Protein AF-A0A512U9B4-F1 (afdb_monomer)

Foldseek 3Di:
DDDPPPPLVVVLVVLVVVVVVPPPDDDDDDDDDDDDDDDDDDDDDDDDPPPPPPDPDPDDDPVLVVVLLVLLVVLLVVLCVQADPQFGVLVVLVVCLVVSVVSLVVSVVVVVVDPDPQSVLLSVLSVVLSVLSNV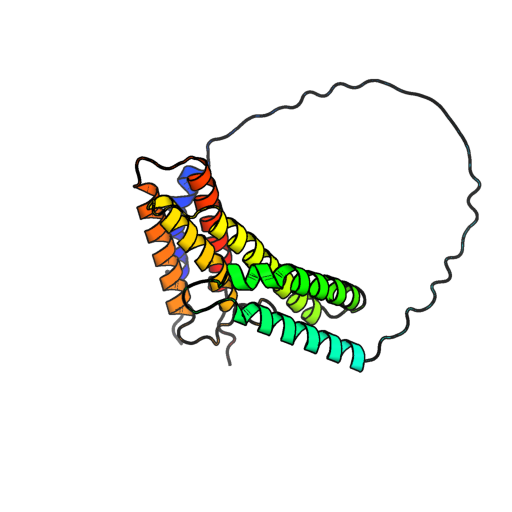LSVLCVVQPDPDLLSVLLNRLSRLLNVLSVQADSSRAGDPVPPPLVVVLVVVSVVLSVSVVVNVPDPDDDPVSVVSSVVSSVSNVVSSVRNSPDDPPDD

Solvent-accessible surface area (backbone atoms only — not comparable to full-atom values): 14377 Å² total; per-residue (Å²): 142,82,86,77,75,66,62,63,60,53,59,56,50,63,64,45,63,70,63,64,78,73,74,87,79,88,83,90,84,89,80,87,86,86,86,87,85,89,89,84,86,87,78,93,74,85,80,74,88,76,79,75,79,76,72,79,74,80,84,77,55,71,66,58,57,52,51,53,52,50,56,49,52,52,51,47,53,57,62,50,72,38,48,56,100,82,43,60,45,39,68,66,41,60,77,43,42,68,61,52,52,53,51,50,54,57,49,48,60,55,47,76,74,50,94,50,67,66,64,47,38,20,51,53,35,46,54,49,52,53,52,48,48,52,56,37,31,54,49,50,69,72,48,71,59,89,49,67,65,40,46,52,36,45,52,42,40,32,44,48,51,54,58,56,70,49,32,43,79,54,57,45,64,40,72,84,44,85,63,40,67,63,51,53,54,51,50,54,54,50,51,56,49,52,52,53,55,54,67,70,54,89,86,69,56,70,72,57,50,58,50,35,56,54,36,48,53,53,37,52,55,51,48,53,60,53,66,66,54,70,77,76,79,127

Mean predicted aligned error: 10.89 Å

Sequence (234 aa):
MRSDGPLFTTMLMLSLTISVSLSAYSNGHSIEQTESDPHLTSPLVTSFPQEKEQHPKPKKTETEVRNTNLDLSWLIADLKTFVNETNIDSARFLSHAPYIAKRLVVLGHRFNQYNSSKSLNAYNFARHRFRAMESSSHLLQSYTSDDTDQCLLRWVVNLNVRLLAFFDDNGLPNTKIPDYWSKILGIFSLLGYWHRVFSLLERKQYHVIVCFENQMKKAESTLWILAQATPNGG

Nearest PDB structures (foldseek):
  8cnk-assembly1_A  TM=2.402E-01  e=1.719E+00  uncultured Gammaproteobacteria bacterium
  4tl3-assembly1_B  TM=2.529E-01  e=7.097E+00  Nostoc sp. PCC 7120 = FACHB-418
  3nzz-assembly1_A  TM=2.382E-01  e=8.691E+00  Salmonella enterica subsp. enterica serovar Typhimurium

Secondary structure (DSSP, 8-state):
----TTHHHHHHHHHHHHHHTT--------------------------------PPPP---HHHHHHHHHHHHHHHHHHHHTB-SS-B-HHHHHHHHHHHHHHHHHHHHHHTT---HHHHHHHHHHHHHHHHHHHHHHHHHH-----HHHHHHHHHHHHHHHHGGGB-TTSSB-TTSTTHHHHHHHHHHHHHHHHHHHHH-SS--HHHHHHHHHHHHHHHHHHHHHHT------

pLDDT: mean 83.25, std 20.81, range [36.12, 98.62]

Structure (mmCIF, N/CA/C/O backbone):
data_AF-A0A512U9B4-F1
#
_entry.id   AF-A0A512U9B4-F1
#
loop_
_atom_site.group_PDB
_atom_site.id
_atom_site.type_symbol
_atom_site.label_atom_id
_atom_site.label_alt_id
_atom_site.label_comp_id
_atom_site.label_asym_id
_atom_site.label_entity_id
_atom_site.label_seq_id
_atom_site.pdbx_PDB_ins_code
_atom_site.Cartn_x
_atom_site.Cartn_y
_atom_site.Cartn_z
_atom_site.occupancy
_atom_site.B_iso_or_equiv
_atom_site.auth_seq_id
_atom_site.auth_comp_id
_atom_site.auth_asym_id
_atom_site.auth_atom_id
_atom_site.pdbx_PDB_model_num
ATOM 1 N N . MET A 1 1 ? 22.340 -12.039 24.398 1.00 40.44 1 MET A N 1
ATOM 2 C CA . MET A 1 1 ? 21.954 -10.647 24.084 1.00 40.44 1 MET A CA 1
ATOM 3 C C . MET A 1 1 ? 23.161 -9.956 23.467 1.00 40.44 1 MET A C 1
ATOM 5 O O . MET A 1 1 ? 24.086 -9.611 24.189 1.00 40.44 1 MET A O 1
ATOM 9 N N . ARG A 1 2 ? 23.216 -9.875 22.133 1.00 37.66 2 ARG A N 1
ATOM 10 C CA . ARG A 1 2 ? 24.245 -9.135 21.388 1.00 37.66 2 ARG A CA 1
ATOM 11 C C . ARG A 1 2 ? 23.572 -7.910 20.777 1.00 37.66 2 ARG A C 1
ATOM 13 O O . ARG A 1 2 ? 22.490 -8.026 20.216 1.00 37.66 2 ARG A O 1
ATOM 20 N N . SER A 1 3 ? 24.188 -6.756 20.992 1.00 46.62 3 SER A N 1
ATOM 21 C CA . SER A 1 3 ? 23.772 -5.463 20.461 1.00 46.62 3 SER A CA 1
ATOM 22 C C . SER A 1 3 ? 24.265 -5.341 19.019 1.00 46.62 3 SER A C 1
ATOM 24 O O . SER A 1 3 ? 25.443 -5.069 18.801 1.00 46.62 3 SER A O 1
ATOM 26 N N . ASP A 1 4 ? 23.375 -5.534 18.045 1.00 46.81 4 ASP A N 1
ATOM 27 C CA . ASP A 1 4 ? 23.626 -5.259 16.620 1.00 46.81 4 ASP A CA 1
ATOM 28 C C . ASP A 1 4 ? 23.264 -3.796 16.278 1.00 46.81 4 ASP A C 1
ATOM 30 O O . ASP A 1 4 ? 22.533 -3.501 15.336 1.00 46.81 4 ASP A O 1
ATOM 34 N N . GLY A 1 5 ? 23.744 -2.854 17.096 1.00 52.00 5 GLY A N 1
ATOM 35 C CA . GLY A 1 5 ? 23.371 -1.433 17.047 1.00 52.00 5 GLY A CA 1
ATOM 36 C C . GLY A 1 5 ? 23.988 -0.546 15.942 1.00 52.00 5 GLY A C 1
ATOM 37 O O . GLY A 1 5 ? 23.362 0.463 15.628 1.00 52.00 5 GLY A O 1
ATOM 38 N N . PRO A 1 6 ? 25.163 -0.835 15.332 1.00 48.25 6 PRO A N 1
ATOM 39 C CA . PRO A 1 6 ? 25.762 0.103 14.364 1.00 48.25 6 PRO A CA 1
ATOM 40 C C . PRO A 1 6 ? 25.726 -0.334 12.884 1.00 48.25 6 PRO A C 1
ATOM 42 O O . PRO A 1 6 ? 25.891 0.504 11.993 1.00 48.25 6 PRO A O 1
ATOM 45 N N . LEU A 1 7 ? 25.499 -1.618 12.580 1.00 52.31 7 LEU A N 1
ATOM 46 C CA . LEU A 1 7 ? 25.509 -2.114 11.190 1.00 52.31 7 LEU A CA 1
ATOM 47 C C . LEU A 1 7 ? 24.215 -1.791 10.432 1.00 52.31 7 LEU A C 1
ATOM 49 O O . LEU A 1 7 ? 24.255 -1.488 9.241 1.00 52.31 7 LEU A O 1
ATOM 53 N N . PHE A 1 8 ? 23.076 -1.777 11.129 1.00 51.41 8 PHE A N 1
ATOM 54 C CA . PHE A 1 8 ? 21.786 -1.444 10.525 1.00 51.41 8 PHE A CA 1
ATOM 55 C C . PHE A 1 8 ? 21.762 -0.003 9.996 1.00 51.41 8 PHE A C 1
ATOM 57 O O . PHE A 1 8 ? 21.357 0.239 8.865 1.00 51.41 8 PHE A O 1
ATOM 64 N N . THR A 1 9 ? 22.285 0.949 10.772 1.00 52.53 9 THR A N 1
ATOM 65 C CA . THR A 1 9 ? 22.297 2.375 10.418 1.00 52.53 9 THR A CA 1
ATOM 66 C C . THR A 1 9 ? 23.249 2.676 9.261 1.00 52.53 9 THR A C 1
ATOM 68 O O . THR A 1 9 ? 22.935 3.480 8.388 1.00 52.53 9 THR A O 1
ATOM 71 N N . THR A 1 10 ? 24.410 2.020 9.223 1.00 52.00 10 THR A N 1
ATOM 72 C CA . THR A 1 10 ? 25.439 2.265 8.199 1.00 52.00 10 THR A CA 1
ATOM 73 C C . THR A 1 10 ? 25.054 1.693 6.836 1.00 52.00 10 THR A C 1
ATOM 75 O O . THR A 1 10 ? 25.258 2.359 5.821 1.00 52.00 10 THR A O 1
ATOM 78 N N . MET A 1 11 ? 24.420 0.516 6.797 1.00 50.81 11 MET A N 1
ATOM 79 C CA . MET A 1 11 ? 23.943 -0.078 5.544 1.00 50.81 11 MET A CA 1
ATOM 80 C C . MET A 1 11 ? 22.752 0.698 4.946 1.00 50.81 11 MET A C 1
ATOM 82 O O . MET A 1 11 ? 22.668 0.853 3.728 1.00 50.81 11 MET A O 1
ATOM 86 N N . LEU A 1 12 ? 21.878 1.262 5.791 1.00 52.81 12 LEU A N 1
ATOM 87 C CA . LEU A 1 12 ? 20.752 2.109 5.368 1.00 52.81 12 LEU A CA 1
ATOM 88 C C . LEU A 1 12 ? 21.212 3.465 4.806 1.00 52.81 12 LEU A C 1
ATOM 90 O O . LEU A 1 12 ? 20.670 3.941 3.811 1.00 52.81 12 LEU A O 1
ATOM 94 N N . MET A 1 13 ? 22.258 4.057 5.389 1.00 50.03 13 MET A N 1
ATOM 95 C CA . MET A 1 13 ? 22.831 5.322 4.912 1.00 50.03 13 MET A CA 1
ATOM 96 C C . MET A 1 13 ? 23.526 5.194 3.546 1.00 50.03 13 MET A C 1
ATOM 98 O O . MET A 1 13 ? 23.451 6.116 2.737 1.00 50.03 13 MET A O 1
ATOM 102 N N . LEU A 1 14 ? 24.152 4.048 3.251 1.00 50.25 14 LEU A N 1
ATOM 103 C CA . LEU A 1 14 ? 24.823 3.790 1.966 1.00 50.25 14 LEU A CA 1
ATOM 104 C C . LEU A 1 14 ? 23.851 3.671 0.779 1.00 50.25 14 LEU A C 1
ATOM 106 O O . LEU A 1 14 ? 24.210 4.024 -0.341 1.00 50.25 14 LEU A O 1
ATOM 110 N N . SER A 1 15 ? 22.615 3.220 1.011 1.00 45.31 15 SER A N 1
ATOM 111 C CA . SER A 1 15 ? 21.565 3.228 -0.017 1.00 45.31 15 SER A CA 1
ATOM 112 C C . SER A 1 15 ? 21.043 4.642 -0.312 1.00 45.31 15 SER A C 1
ATOM 114 O O . SER A 1 15 ? 20.593 4.904 -1.423 1.00 45.31 15 SER A O 1
ATOM 116 N N . LEU A 1 16 ? 21.084 5.550 0.669 1.00 45.44 16 LEU A N 1
ATOM 117 C CA . LEU A 1 16 ? 20.492 6.891 0.586 1.00 45.44 16 LEU A CA 1
ATOM 118 C C . LEU A 1 16 ? 21.402 7.922 -0.091 1.00 45.44 16 LEU A C 1
ATOM 120 O O . LEU A 1 16 ? 20.904 8.830 -0.758 1.00 45.44 16 LEU A O 1
ATOM 124 N N . THR A 1 17 ? 22.725 7.786 0.024 1.00 45.22 17 THR A N 1
ATOM 125 C CA . THR A 1 17 ? 23.670 8.695 -0.649 1.00 45.22 17 THR A CA 1
ATOM 126 C C . THR A 1 17 ? 23.574 8.632 -2.171 1.00 45.22 17 THR A C 1
ATOM 128 O O . THR A 1 17 ? 23.861 9.625 -2.829 1.00 45.22 17 THR A O 1
ATOM 131 N N . ILE A 1 18 ? 23.103 7.519 -2.737 1.00 45.78 18 ILE A N 1
ATOM 132 C CA . ILE A 1 18 ? 22.891 7.388 -4.184 1.00 45.78 18 ILE A CA 1
ATOM 133 C C . ILE A 1 18 ? 21.628 8.149 -4.638 1.00 45.78 18 ILE A C 1
ATOM 135 O O . ILE A 1 18 ? 21.614 8.693 -5.740 1.00 45.78 18 ILE A O 1
ATOM 139 N N . SER A 1 19 ? 20.595 8.261 -3.791 1.00 39.28 19 SER A N 1
ATOM 140 C CA . SER A 1 19 ? 19.307 8.875 -4.166 1.00 39.28 19 SER A CA 1
ATOM 141 C C . SER A 1 19 ? 19.241 10.394 -3.943 1.00 39.28 19 SER A C 1
ATOM 143 O O . SER A 1 19 ? 18.540 11.093 -4.673 1.00 39.28 19 SER A O 1
ATOM 145 N N . VAL A 1 20 ? 19.974 10.950 -2.969 1.00 41.75 20 VAL A N 1
ATOM 146 C CA . VAL A 1 20 ? 19.914 12.399 -2.656 1.00 41.75 20 VAL A CA 1
ATOM 147 C C . VAL A 1 20 ? 20.689 13.261 -3.667 1.00 41.75 20 VAL A C 1
ATOM 149 O O . VAL A 1 20 ? 20.378 14.438 -3.844 1.00 41.75 20 VAL A O 1
ATOM 152 N N . SER A 1 21 ? 21.643 12.693 -4.410 1.00 38.75 21 SER A N 1
ATOM 153 C CA . SER A 1 21 ? 22.458 13.451 -5.372 1.00 38.75 21 SER A CA 1
ATOM 154 C C . SER A 1 21 ? 21.729 13.893 -6.653 1.00 38.75 21 SER A C 1
ATOM 156 O O . SER A 1 21 ? 22.335 14.603 -7.450 1.00 38.75 21 SER A O 1
ATOM 158 N N . LEU A 1 22 ? 20.450 13.541 -6.862 1.00 42.38 22 LEU A N 1
ATOM 159 C CA . LEU A 1 22 ? 19.712 13.894 -8.089 1.00 42.38 22 LEU A CA 1
ATOM 160 C C . LEU A 1 22 ? 18.616 14.968 -7.941 1.00 42.38 22 LEU A C 1
ATOM 162 O O . LEU A 1 22 ? 18.066 15.389 -8.955 1.00 42.38 22 LEU A O 1
ATOM 166 N N . SER A 1 23 ? 18.280 15.452 -6.736 1.00 38.41 23 SER A N 1
ATOM 167 C CA . SER A 1 23 ? 17.136 16.375 -6.558 1.00 38.41 23 SER A CA 1
ATOM 168 C C . SER A 1 23 ? 17.483 17.865 -6.445 1.00 38.41 23 SER A C 1
ATOM 170 O O . SER A 1 23 ? 16.595 18.674 -6.185 1.00 38.41 23 SER A O 1
ATOM 172 N N . ALA A 1 24 ? 18.738 18.262 -6.647 1.00 37.91 24 ALA A N 1
ATOM 173 C CA . ALA A 1 24 ? 19.154 19.664 -6.578 1.00 37.91 24 ALA A CA 1
ATOM 174 C C . ALA A 1 24 ? 19.181 20.331 -7.965 1.00 37.91 24 ALA A C 1
ATOM 176 O O . ALA A 1 24 ? 20.223 20.816 -8.390 1.00 37.91 24 ALA A O 1
ATOM 177 N N . TYR A 1 25 ? 18.057 20.344 -8.693 1.00 42.09 25 TYR A N 1
ATOM 178 C CA . TYR A 1 25 ? 17.902 21.219 -9.865 1.00 42.09 25 TYR A CA 1
ATOM 179 C C . TYR A 1 25 ? 16.427 21.439 -10.243 1.00 42.09 25 TYR A C 1
ATOM 181 O O . TYR A 1 25 ? 15.881 20.745 -11.093 1.00 42.09 25 TYR A O 1
ATOM 189 N N . SER A 1 26 ? 15.762 22.410 -9.613 1.00 36.12 26 SER A N 1
ATOM 190 C CA . SER A 1 26 ? 14.734 23.234 -10.272 1.00 36.12 26 SER A CA 1
ATOM 191 C C . SER A 1 26 ? 14.360 24.402 -9.363 1.00 36.12 26 SER A C 1
ATOM 193 O O . SER A 1 26 ? 13.854 24.213 -8.259 1.00 36.12 26 SER A O 1
ATOM 195 N N . ASN A 1 27 ? 14.674 25.606 -9.829 1.00 37.00 27 ASN A N 1
ATOM 196 C CA . ASN A 1 27 ? 14.501 26.877 -9.144 1.00 37.00 27 ASN A CA 1
ATOM 197 C C . ASN A 1 27 ? 13.589 27.759 -10.012 1.00 37.00 27 ASN A C 1
ATOM 199 O O . ASN A 1 27 ? 13.749 27.766 -11.231 1.00 37.00 27 ASN A O 1
ATOM 203 N N . GLY A 1 28 ? 12.723 28.557 -9.381 1.00 36.41 28 GLY A N 1
ATOM 204 C CA . GLY A 1 28 ? 12.278 29.842 -9.935 1.00 36.41 28 GLY A CA 1
ATOM 205 C C . GLY A 1 28 ? 10.823 29.956 -10.401 1.00 36.41 28 GLY A C 1
ATOM 206 O O . GLY A 1 28 ? 10.518 29.739 -11.571 1.00 36.41 28 GLY A O 1
ATOM 207 N N . HIS A 1 29 ? 9.958 30.481 -9.529 1.00 37.62 29 HIS A N 1
ATOM 208 C CA . HIS A 1 29 ? 8.898 31.389 -9.976 1.00 37.62 29 HIS A CA 1
ATOM 209 C C . HIS A 1 29 ? 8.574 32.429 -8.896 1.00 37.62 29 HIS A C 1
ATOM 211 O O . HIS A 1 29 ? 8.046 32.100 -7.835 1.00 37.62 29 HIS A O 1
ATOM 217 N N . SER A 1 30 ? 8.944 33.679 -9.182 1.00 37.69 30 SER A N 1
ATOM 218 C CA . SER A 1 30 ? 8.564 34.882 -8.442 1.00 37.69 30 SER A CA 1
ATOM 219 C C . SER A 1 30 ? 7.193 35.351 -8.924 1.00 37.69 30 SER A C 1
ATOM 221 O O . SER A 1 30 ? 6.953 35.378 -10.129 1.00 37.69 30 SER A O 1
ATOM 223 N N . ILE A 1 31 ? 6.312 35.742 -8.004 1.00 40.56 31 ILE A N 1
ATOM 224 C CA . ILE A 1 31 ? 5.054 36.429 -8.317 1.00 40.56 31 ILE A CA 1
ATOM 225 C C . ILE A 1 31 ? 5.169 37.860 -7.794 1.00 40.56 31 ILE A C 1
ATOM 227 O O . ILE A 1 31 ? 5.376 38.070 -6.598 1.00 40.56 31 ILE A O 1
ATOM 231 N N . GLU A 1 32 ? 5.057 38.818 -8.712 1.00 47.50 32 GLU A N 1
ATOM 232 C CA . GLU A 1 32 ? 4.900 40.242 -8.430 1.00 47.50 32 GLU A CA 1
ATOM 233 C C . GLU A 1 32 ? 3.522 40.526 -7.822 1.00 47.50 32 GLU A C 1
ATOM 235 O O . GLU A 1 32 ? 2.494 39.998 -8.251 1.00 47.50 32 GLU A O 1
ATOM 240 N N . GLN A 1 33 ? 3.531 41.377 -6.800 1.00 42.19 33 GLN A N 1
ATOM 241 C CA . GLN A 1 33 ? 2.358 41.978 -6.186 1.00 42.19 33 GLN A CA 1
ATOM 242 C C . GLN A 1 33 ? 1.951 43.220 -6.985 1.00 42.19 33 GLN A C 1
ATOM 244 O O . GLN A 1 33 ? 2.796 44.062 -7.280 1.00 42.19 33 GLN A O 1
ATOM 249 N N . THR A 1 34 ? 0.652 43.389 -7.230 1.00 48.69 34 THR A N 1
ATOM 250 C CA . THR A 1 34 ? 0.066 44.704 -7.518 1.00 48.69 34 THR A CA 1
ATOM 251 C C . THR A 1 34 ? -1.203 44.891 -6.700 1.00 48.69 34 THR A C 1
ATOM 253 O O . THR A 1 34 ? -2.120 44.072 -6.720 1.00 48.69 34 THR A O 1
ATOM 256 N N . GLU A 1 35 ? -1.159 45.980 -5.950 1.00 56.59 35 GLU A N 1
ATOM 257 C CA . GLU A 1 35 ? -2.064 46.537 -4.954 1.00 56.59 35 GLU A CA 1
ATOM 258 C C . GLU A 1 35 ? -2.907 47.644 -5.605 1.00 56.59 35 GLU A C 1
ATOM 260 O O . GLU A 1 35 ? -2.376 48.376 -6.442 1.00 56.59 35 GLU A O 1
ATOM 265 N N . SER A 1 36 ? -4.199 47.740 -5.265 1.00 49.31 36 SER A N 1
ATOM 266 C CA . SER A 1 36 ? -5.127 48.895 -5.415 1.00 49.31 36 SER A CA 1
ATOM 267 C C . SER A 1 36 ? -6.574 48.372 -5.291 1.00 49.31 36 SER A C 1
ATOM 269 O O . SER A 1 36 ? -6.884 47.323 -5.842 1.00 49.31 36 SER A O 1
ATOM 271 N N . ASP A 1 37 ? -7.565 48.979 -4.637 1.00 49.72 37 ASP A N 1
ATOM 272 C CA . ASP A 1 37 ? -7.713 50.150 -3.761 1.00 49.72 37 ASP A CA 1
ATOM 273 C C . ASP A 1 37 ? -9.181 50.080 -3.195 1.00 49.72 37 ASP A C 1
ATOM 275 O O . ASP A 1 37 ? -9.804 49.020 -3.336 1.00 49.72 37 ASP A O 1
ATOM 279 N N . PRO A 1 38 ? -9.796 51.084 -2.523 1.00 69.88 38 PRO A N 1
ATOM 280 C CA . PRO A 1 38 ? -10.564 50.866 -1.293 1.00 69.88 38 PRO A CA 1
ATOM 281 C C . PRO A 1 38 ? -12.076 51.180 -1.413 1.00 69.88 38 PRO A C 1
ATOM 283 O O . PRO A 1 38 ? -12.580 51.564 -2.463 1.00 69.88 38 PRO A O 1
ATOM 286 N N . HIS A 1 39 ? -12.749 51.098 -0.253 1.00 49.25 39 HIS A N 1
ATOM 287 C CA . HIS A 1 39 ? -13.868 51.932 0.223 1.00 49.25 39 HIS A CA 1
ATOM 288 C C . HIS A 1 39 ? -15.292 51.349 0.409 1.00 49.25 39 HIS A C 1
ATOM 290 O O . HIS A 1 39 ? -15.943 50.852 -0.499 1.00 49.25 39 HIS A O 1
ATOM 296 N N . LEU A 1 40 ? -15.782 51.666 1.622 1.00 48.69 40 LEU A N 1
ATOM 297 C CA . LEU A 1 40 ? -17.127 52.109 2.029 1.00 48.69 40 LEU A CA 1
ATOM 298 C C . LEU A 1 40 ? -18.155 51.108 2.624 1.00 48.69 40 LEU A C 1
ATOM 300 O O . LEU A 1 40 ? -18.991 50.526 1.947 1.00 48.69 40 LEU A O 1
ATOM 304 N N . THR A 1 41 ? -18.177 51.136 3.966 1.00 59.47 41 THR A N 1
ATOM 305 C CA . THR A 1 41 ? -19.311 51.463 4.872 1.00 59.47 41 THR A CA 1
ATOM 306 C C . THR A 1 41 ? -20.492 50.512 5.121 1.00 59.47 41 THR A C 1
ATOM 308 O O . THR A 1 41 ? -21.271 50.195 4.228 1.00 59.47 41 THR A O 1
ATOM 311 N N . SER A 1 42 ? -20.716 50.342 6.439 1.00 49.97 42 SER A N 1
ATOM 312 C CA . SER A 1 42 ? -21.971 50.091 7.187 1.00 49.97 42 SER A CA 1
ATOM 313 C C . SER A 1 42 ? -22.334 48.631 7.508 1.00 49.97 42 SER A C 1
ATOM 315 O O . SER A 1 42 ? -21.970 47.740 6.749 1.00 49.97 42 SER A O 1
ATOM 317 N N . PRO A 1 43 ? -23.144 48.350 8.558 1.00 55.66 43 PRO A N 1
ATOM 318 C CA . PRO A 1 43 ? -23.477 49.132 9.756 1.00 55.66 43 PRO A CA 1
ATOM 319 C C . PRO A 1 43 ? -23.194 48.384 11.081 1.00 55.66 43 PRO A C 1
ATOM 321 O O . PRO A 1 43 ? -23.031 47.168 11.148 1.00 55.66 43 PRO A O 1
ATOM 324 N N . LEU A 1 44 ? -23.181 49.167 12.159 1.00 56.78 44 LEU A N 1
ATOM 325 C CA . LEU A 1 44 ? -23.099 48.766 13.560 1.00 56.78 44 LEU A CA 1
ATOM 326 C C . LEU A 1 44 ? -24.306 47.875 13.934 1.00 56.78 44 LEU A C 1
ATOM 328 O O . LEU A 1 44 ? -25.411 48.377 14.129 1.00 56.78 44 LEU A O 1
ATOM 332 N N . VAL A 1 45 ? -24.103 46.556 14.013 1.00 60.84 45 VAL A N 1
ATOM 333 C CA . VAL A 1 45 ? -25.101 45.601 14.523 1.00 60.84 45 VAL A CA 1
ATOM 334 C C . VAL A 1 45 ? -24.830 45.35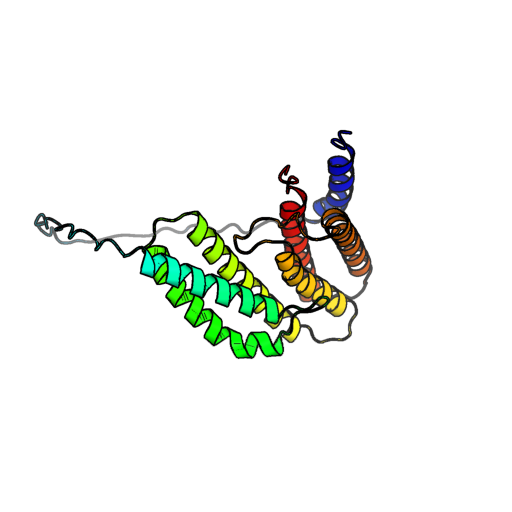0 16.001 1.00 60.84 45 VAL A C 1
ATOM 336 O O . VAL A 1 45 ? -23.796 44.808 16.388 1.00 60.84 45 VAL A O 1
ATOM 339 N N . THR A 1 46 ? -25.786 45.762 16.822 1.00 55.97 46 THR A N 1
ATOM 340 C CA . THR A 1 46 ? -25.843 45.574 18.268 1.00 55.97 46 THR A CA 1
ATOM 341 C C . THR A 1 46 ? -25.885 44.079 18.594 1.00 55.97 46 THR A C 1
ATOM 343 O O . THR A 1 46 ? -26.884 43.398 18.364 1.00 55.97 46 THR A O 1
ATOM 346 N N . SER A 1 47 ? -24.773 43.549 19.099 1.00 55.38 47 SER A N 1
ATOM 347 C CA . SER A 1 47 ? -24.619 42.148 19.483 1.00 55.38 47 SER A CA 1
ATOM 348 C C . SER A 1 47 ? -25.354 41.857 20.793 1.00 55.38 47 SER A C 1
ATOM 350 O O . SER A 1 47 ? -24.902 42.259 21.867 1.00 55.38 47 SER A O 1
ATOM 352 N N . PHE A 1 48 ? -26.465 41.128 20.709 1.00 57.72 48 PHE A N 1
ATOM 353 C CA . PHE A 1 48 ? -27.075 40.475 21.865 1.00 57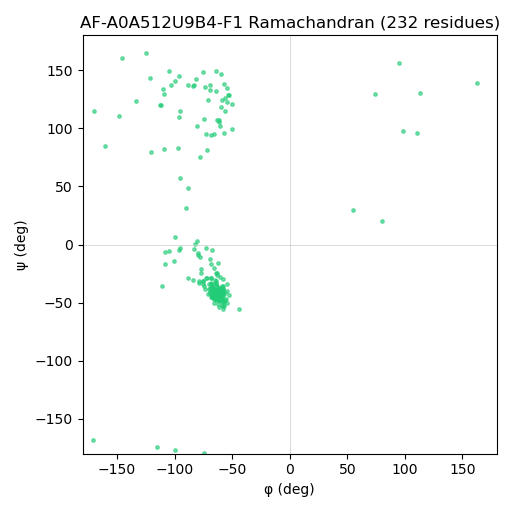.72 48 PHE A CA 1
ATOM 354 C C . PHE A 1 48 ? -26.179 39.317 22.341 1.00 57.72 48 PHE A C 1
ATOM 356 O O . PHE A 1 48 ? -25.752 38.509 21.509 1.00 57.72 48 PHE A O 1
ATOM 363 N N . PRO A 1 49 ? -25.900 39.186 23.651 1.00 59.84 49 PRO A N 1
ATOM 364 C CA . PRO A 1 49 ? -25.225 38.017 24.199 1.00 59.84 49 PRO A CA 1
ATOM 365 C C . PRO A 1 49 ? -26.165 36.812 24.094 1.00 59.84 49 PRO A C 1
ATOM 367 O O . PRO A 1 49 ? -27.023 36.591 24.943 1.00 59.84 49 PRO A O 1
ATOM 370 N N . GLN A 1 50 ? -26.038 36.042 23.014 1.00 58.50 50 GLN A N 1
ATOM 371 C CA . GLN A 1 50 ? -26.653 34.725 22.929 1.00 58.50 50 GLN A CA 1
ATOM 372 C C . GLN A 1 50 ? -25.855 33.791 23.842 1.00 58.50 50 GLN A C 1
ATOM 374 O O . GLN A 1 50 ? -24.800 33.269 23.472 1.00 58.50 50 GLN A O 1
ATOM 379 N N . GLU A 1 51 ? -26.353 33.638 25.064 1.00 61.41 51 GLU A N 1
ATOM 380 C CA . GLU A 1 51 ? -25.959 32.606 26.010 1.00 61.41 51 GLU A CA 1
ATOM 381 C C . GLU A 1 51 ? -26.191 31.251 25.329 1.00 61.41 51 GLU A C 1
ATOM 383 O O . GLU A 1 51 ? -27.310 30.756 25.211 1.00 61.41 51 GLU A O 1
ATOM 388 N N . LYS A 1 52 ? -25.126 30.704 24.731 1.00 63.66 52 LYS A N 1
ATOM 389 C CA . LYS A 1 52 ? -25.147 29.380 24.114 1.00 63.66 52 LYS A CA 1
ATOM 390 C C . LYS A 1 52 ? -25.359 28.377 25.236 1.00 63.66 52 LYS A C 1
ATOM 392 O O . LYS A 1 52 ? -24.385 27.961 25.862 1.00 63.66 52 LYS A O 1
ATOM 397 N N . GLU A 1 53 ? -26.611 27.990 25.461 1.00 62.16 53 GLU A N 1
ATOM 398 C CA . GLU A 1 53 ? -26.968 26.809 26.237 1.00 62.16 53 GLU A CA 1
ATOM 399 C C . GLU A 1 53 ? -26.162 25.626 25.691 1.00 62.16 53 GLU A C 1
ATOM 401 O O . GLU A 1 53 ? -26.449 25.045 24.640 1.00 62.16 53 GLU A O 1
ATOM 406 N N . GLN A 1 54 ? -25.073 25.304 26.388 1.00 53.97 54 GLN A N 1
ATOM 407 C CA . GLN A 1 54 ? -24.296 24.103 26.152 1.00 53.97 54 GLN A CA 1
ATOM 408 C C . GLN A 1 54 ? -25.131 22.931 26.655 1.00 53.97 54 GLN A C 1
ATOM 410 O O . GLN A 1 54 ? -24.936 22.441 27.765 1.00 53.97 54 GLN A O 1
ATOM 415 N N . HIS A 1 55 ? -26.078 22.480 25.831 1.00 63.66 55 HIS A N 1
ATOM 416 C CA . HIS A 1 55 ? -26.758 21.222 26.080 1.00 63.66 55 HIS A CA 1
ATOM 417 C C . HIS A 1 55 ? -25.698 20.116 26.219 1.00 63.66 55 HIS A C 1
ATOM 419 O O . HIS A 1 55 ? -24.885 19.923 25.302 1.00 63.66 55 HIS A O 1
ATOM 425 N N . PRO A 1 56 ? -25.665 19.399 27.356 1.00 64.69 56 PRO A N 1
ATOM 426 C CA . PRO A 1 56 ? -24.697 18.342 27.577 1.00 64.69 56 PRO A CA 1
ATOM 427 C C . PRO A 1 56 ? -24.871 17.277 26.495 1.00 64.69 56 PRO A C 1
ATOM 429 O O . PRO A 1 56 ? -25.936 16.672 26.363 1.00 64.69 56 PRO A O 1
ATOM 432 N N . LYS A 1 57 ? -23.819 17.063 25.692 1.00 67.38 57 LYS A N 1
ATOM 433 C CA . LYS A 1 57 ? -23.806 16.009 24.672 1.00 67.38 57 LYS A CA 1
ATOM 434 C C . LYS A 1 57 ? -24.157 14.677 25.350 1.00 67.38 57 LYS A C 1
ATOM 436 O O . LYS A 1 57 ? -23.523 14.351 26.359 1.00 67.38 57 LYS A O 1
ATOM 441 N N . PRO A 1 58 ? -25.128 13.907 24.826 1.00 67.75 58 PRO A N 1
ATOM 442 C CA . PRO A 1 58 ? -25.517 12.640 25.426 1.00 67.75 58 PRO A CA 1
ATOM 443 C C . PRO A 1 58 ? -24.287 11.738 25.547 1.00 67.75 58 PRO A C 1
ATOM 445 O O . PRO A 1 58 ? -23.558 11.524 24.574 1.00 67.75 58 PRO A O 1
ATOM 448 N N . LYS A 1 59 ? -24.030 11.242 26.764 1.00 71.56 59 LYS A N 1
ATOM 449 C CA . LYS A 1 59 ? -22.981 10.250 27.010 1.00 71.56 59 LYS A CA 1
ATOM 450 C C . LYS A 1 59 ? -23.357 8.992 26.237 1.00 71.56 59 LYS A C 1
ATOM 452 O O . LYS A 1 59 ? -24.301 8.298 26.602 1.00 71.56 59 LYS A O 1
ATOM 457 N N . LYS A 1 60 ? -22.639 8.734 25.146 1.00 72.94 60 LYS A N 1
ATOM 458 C CA . LYS A 1 60 ? -22.815 7.520 24.351 1.00 72.94 60 LYS A CA 1
ATOM 459 C C . LYS A 1 60 ? -22.555 6.277 25.191 1.00 72.94 60 LYS A C 1
ATOM 461 O O . LYS A 1 60 ? -21.694 6.282 26.072 1.00 72.94 60 LYS A O 1
ATOM 466 N N . THR A 1 61 ? -23.282 5.214 24.878 1.00 83.88 61 THR A N 1
ATOM 467 C CA . THR A 1 61 ? -23.176 3.940 25.590 1.00 83.88 61 THR A CA 1
ATOM 468 C C . THR A 1 61 ? -21.907 3.177 25.189 1.00 83.88 61 THR A C 1
ATOM 470 O O . THR A 1 61 ? -21.447 3.254 24.048 1.00 83.88 61 THR A O 1
ATOM 473 N N . GLU A 1 62 ? -21.338 2.402 26.114 1.00 86.81 62 GLU A N 1
ATOM 474 C CA . GLU A 1 62 ? -20.190 1.514 25.853 1.00 86.81 62 GLU A CA 1
ATOM 475 C C . GLU A 1 62 ? -20.465 0.542 24.688 1.00 86.81 62 GLU A C 1
ATOM 477 O O . GLU A 1 62 ? -19.592 0.261 23.862 1.00 86.81 62 GLU A O 1
ATOM 482 N N . THR A 1 63 ? -21.722 0.114 24.552 1.00 88.69 63 THR A N 1
ATOM 483 C CA . THR A 1 63 ? -22.215 -0.725 23.456 1.00 88.69 63 THR A CA 1
ATOM 484 C C . THR A 1 63 ? -22.002 -0.088 22.078 1.00 88.69 63 THR A C 1
ATOM 486 O O . THR A 1 63 ? -21.569 -0.773 21.152 1.00 88.69 63 THR A O 1
ATOM 489 N N . GLU A 1 64 ? -22.244 1.217 21.916 1.00 90.25 64 GLU A N 1
ATOM 490 C CA . GLU A 1 64 ? -22.043 1.914 20.634 1.00 90.25 64 GLU A CA 1
ATOM 491 C C . GLU A 1 64 ? -20.568 1.998 20.233 1.00 90.25 64 GLU A C 1
ATOM 493 O O . GLU A 1 64 ? -20.232 1.855 19.052 1.00 90.25 64 GLU A O 1
ATOM 498 N N . VAL A 1 65 ? -19.685 2.232 21.210 1.00 89.25 65 VAL A N 1
ATOM 499 C CA . VAL A 1 65 ? -18.232 2.263 20.987 1.00 89.25 65 VAL A CA 1
ATOM 500 C C . VAL A 1 65 ? -17.759 0.886 20.530 1.00 89.25 65 VAL A C 1
ATOM 502 O O . VAL A 1 65 ? -17.057 0.775 19.524 1.00 89.25 65 VAL A O 1
ATOM 505 N N . ARG A 1 66 ? -18.198 -0.174 21.220 1.00 90.25 66 ARG A N 1
ATOM 506 C CA . ARG A 1 66 ? -17.863 -1.558 20.869 1.00 90.25 66 ARG A CA 1
ATOM 507 C C . ARG A 1 66 ? -18.331 -1.919 19.460 1.00 90.25 66 ARG A C 1
ATOM 509 O O . ARG A 1 66 ? -17.540 -2.448 18.683 1.00 90.25 66 ARG A O 1
ATOM 516 N N . ASN A 1 67 ? -19.575 -1.592 19.114 1.00 93.31 67 ASN A N 1
ATOM 517 C CA . ASN A 1 67 ? -20.124 -1.872 17.785 1.00 93.31 67 ASN A CA 1
ATOM 518 C C . ASN A 1 67 ? -19.369 -1.109 16.688 1.00 93.31 67 ASN A C 1
ATOM 520 O O . ASN A 1 67 ? -19.065 -1.672 15.642 1.00 93.31 67 ASN A O 1
ATOM 524 N N . THR A 1 68 ? -18.986 0.146 16.942 1.00 93.50 68 THR A N 1
ATOM 525 C CA . THR A 1 68 ? -18.205 0.923 15.968 1.00 93.50 68 THR A CA 1
ATOM 526 C C . THR A 1 68 ? -16.807 0.339 15.744 1.00 93.50 68 THR A C 1
ATOM 528 O O . THR A 1 68 ? -16.329 0.299 14.611 1.00 93.50 68 THR A O 1
ATOM 531 N N . ASN A 1 69 ? -16.160 -0.153 16.801 1.00 92.88 69 ASN A N 1
ATOM 532 C CA . ASN A 1 69 ? -14.864 -0.822 16.682 1.00 92.88 69 ASN A CA 1
ATOM 533 C C . ASN A 1 69 ? -14.965 -2.154 15.926 1.00 92.88 69 ASN A C 1
ATOM 535 O O . ASN A 1 69 ? -14.070 -2.478 15.145 1.00 92.88 69 ASN A O 1
ATOM 539 N N . LEU A 1 70 ? -16.059 -2.899 16.110 1.00 94.94 70 LEU A N 1
ATOM 540 C CA . LEU A 1 70 ? -16.325 -4.121 15.350 1.00 94.94 70 LEU A CA 1
ATOM 541 C C . LEU A 1 70 ? -16.508 -3.820 13.854 1.00 94.94 70 LEU A C 1
ATOM 543 O O . LEU A 1 70 ? -15.848 -4.441 13.023 1.00 94.94 70 LEU A O 1
ATOM 547 N N . ASP A 1 71 ? -17.318 -2.811 13.519 1.00 96.00 71 ASP A N 1
ATOM 548 C CA . ASP A 1 71 ? -17.537 -2.374 12.134 1.00 96.00 71 ASP A CA 1
ATOM 549 C C . ASP A 1 71 ? -16.227 -1.958 11.443 1.00 96.00 71 ASP A C 1
ATOM 551 O O . ASP A 1 71 ? -16.027 -2.240 10.256 1.00 96.00 71 ASP A O 1
ATOM 555 N N . LEU A 1 72 ? -15.331 -1.287 12.180 1.00 96.25 72 LEU A N 1
ATOM 556 C CA . LEU A 1 72 ? -14.006 -0.902 11.696 1.00 96.25 72 LEU A CA 1
ATOM 557 C C . LEU A 1 72 ? -13.105 -2.123 11.468 1.00 96.25 72 LEU A C 1
ATOM 559 O O . LEU A 1 72 ? -12.440 -2.200 10.437 1.00 96.25 72 LEU A O 1
ATOM 563 N N . SER A 1 73 ? -13.093 -3.082 12.397 1.00 95.94 73 SER A N 1
ATOM 564 C CA . SER A 1 73 ? -12.318 -4.320 12.250 1.00 95.94 73 SER A CA 1
ATOM 565 C C . SER A 1 73 ? -12.747 -5.099 11.004 1.00 95.94 73 SER A C 1
ATOM 567 O O . SER A 1 73 ? -11.896 -5.498 10.207 1.00 95.94 73 SER A O 1
ATOM 569 N N . TRP A 1 74 ? -14.056 -5.226 10.767 1.00 97.31 74 TRP A N 1
ATOM 570 C CA . TRP A 1 74 ? -14.584 -5.866 9.560 1.00 97.31 74 TRP A CA 1
ATOM 571 C C . TRP A 1 74 ? -14.195 -5.113 8.288 1.00 97.31 74 TRP A C 1
ATOM 573 O O . TRP A 1 74 ? -13.792 -5.733 7.313 1.00 97.31 74 TRP A O 1
ATOM 583 N N . LEU A 1 75 ? -14.234 -3.776 8.296 1.00 97.44 75 LEU A N 1
ATOM 584 C CA . LEU A 1 75 ? -13.776 -2.975 7.157 1.00 97.44 75 LEU A CA 1
ATOM 585 C C . LEU A 1 75 ? -12.290 -3.219 6.834 1.00 97.44 75 LEU A C 1
ATOM 587 O O . LEU A 1 75 ? -11.917 -3.331 5.668 1.00 97.44 75 LEU A O 1
ATOM 591 N N . ILE A 1 76 ? -11.429 -3.289 7.854 1.00 96.62 76 ILE A N 1
ATOM 592 C CA . ILE A 1 76 ? -9.996 -3.561 7.667 1.00 96.62 76 ILE A CA 1
ATOM 593 C C . ILE A 1 76 ? -9.787 -4.975 7.118 1.00 96.62 76 ILE A C 1
ATOM 595 O O . ILE A 1 76 ? -8.962 -5.160 6.220 1.00 96.62 76 ILE A O 1
ATOM 599 N N . ALA A 1 77 ? -10.538 -5.957 7.623 1.00 96.19 77 ALA A N 1
ATOM 600 C CA . ALA A 1 77 ? -10.518 -7.318 7.101 1.00 96.19 77 ALA A CA 1
ATOM 601 C C . ALA A 1 77 ? -10.933 -7.353 5.621 1.00 96.19 77 ALA A C 1
ATOM 603 O O . ALA A 1 77 ? -10.194 -7.907 4.808 1.00 96.19 77 ALA A O 1
ATOM 604 N N . ASP A 1 78 ? -12.024 -6.674 5.251 1.00 96.75 78 ASP A N 1
ATOM 605 C CA . ASP A 1 78 ? -12.482 -6.558 3.861 1.00 96.75 78 ASP A CA 1
ATOM 606 C C . ASP A 1 78 ? -11.385 -5.969 2.962 1.00 96.75 78 ASP A C 1
ATOM 608 O O . ASP A 1 78 ? -11.061 -6.544 1.922 1.00 96.75 78 ASP A O 1
ATOM 612 N N . LEU A 1 79 ? -10.750 -4.866 3.384 1.00 97.56 79 LEU A N 1
ATOM 613 C CA . LEU A 1 79 ? -9.646 -4.229 2.652 1.00 97.56 79 LEU A CA 1
ATOM 614 C C . LEU A 1 79 ? -8.463 -5.181 2.426 1.00 97.56 79 LEU A C 1
ATOM 616 O O . LEU A 1 79 ? -7.850 -5.158 1.359 1.00 97.56 79 LEU A O 1
ATOM 620 N N . LYS A 1 80 ? -8.140 -6.029 3.408 1.00 96.25 80 LYS A N 1
ATOM 621 C CA . LYS A 1 80 ? -7.062 -7.022 3.286 1.00 96.25 80 LYS A CA 1
ATOM 622 C C . LYS A 1 80 ? -7.367 -8.079 2.223 1.00 96.25 80 LYS A C 1
ATOM 624 O O . LYS A 1 80 ? -6.436 -8.533 1.571 1.00 96.25 80 LYS A O 1
ATOM 629 N N . THR A 1 81 ? -8.636 -8.424 1.984 1.00 96.88 81 THR A N 1
ATOM 630 C CA . THR A 1 81 ? -8.994 -9.472 1.008 1.00 96.88 81 THR A CA 1
ATOM 631 C C . THR A 1 81 ? -8.611 -9.133 -0.433 1.00 96.88 81 THR A C 1
ATOM 633 O O . THR A 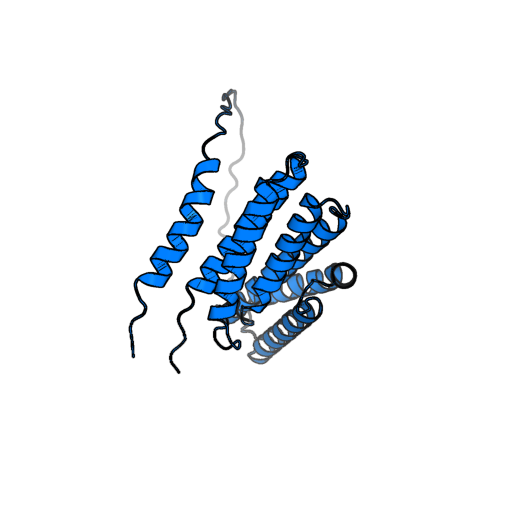1 81 ? -8.463 -10.040 -1.253 1.00 96.88 81 THR A O 1
ATOM 636 N N . PHE A 1 82 ? -8.483 -7.849 -0.777 1.00 97.56 82 PHE A N 1
ATOM 637 C CA . PHE A 1 82 ? -8.130 -7.410 -2.133 1.00 97.56 82 PHE A CA 1
ATOM 638 C C . PHE A 1 82 ? -6.622 -7.441 -2.398 1.00 97.56 82 PHE A C 1
ATOM 640 O O . PHE A 1 82 ? -6.196 -7.141 -3.509 1.00 97.56 82 PHE A O 1
ATOM 647 N N . VAL A 1 83 ? -5.807 -7.763 -1.395 1.00 95.62 83 VAL A N 1
ATOM 648 C CA . VAL A 1 83 ? -4.353 -7.850 -1.520 1.00 95.62 83 VAL A CA 1
ATOM 649 C C . VAL A 1 83 ? -3.964 -9.310 -1.356 1.00 95.62 83 VAL A C 1
ATOM 651 O O . VAL A 1 83 ? -4.238 -9.912 -0.322 1.00 95.62 83 VAL A O 1
ATOM 654 N N . ASN A 1 84 ? -3.333 -9.884 -2.376 1.00 92.31 84 ASN A N 1
ATOM 655 C CA . ASN A 1 84 ? -2.710 -11.198 -2.267 1.00 92.31 84 ASN A CA 1
ATOM 656 C C . ASN A 1 84 ? -1.193 -11.046 -2.057 1.00 92.31 84 ASN A C 1
ATOM 658 O O . ASN A 1 84 ? -0.674 -9.935 -1.914 1.00 92.31 84 ASN A O 1
ATOM 662 N N . GLU A 1 85 ? -0.468 -12.162 -1.998 1.00 85.75 85 GLU A N 1
ATOM 663 C CA . GLU A 1 85 ? 0.968 -12.141 -1.699 1.00 85.75 85 GLU A CA 1
ATOM 664 C C . GLU A 1 85 ? 1.791 -11.341 -2.710 1.00 85.75 85 GLU A C 1
ATOM 666 O O . GLU A 1 85 ? 2.835 -10.797 -2.338 1.00 85.75 85 GLU A O 1
ATOM 671 N N . THR A 1 86 ? 1.337 -11.239 -3.960 1.00 87.94 86 THR A N 1
ATOM 672 C CA . THR A 1 86 ? 2.105 -10.650 -5.060 1.00 87.94 86 THR A CA 1
ATOM 673 C C . THR A 1 86 ? 1.534 -9.321 -5.546 1.00 87.94 86 THR A C 1
ATOM 675 O O . THR A 1 86 ? 2.313 -8.429 -5.884 1.00 87.94 86 THR A O 1
ATOM 678 N N . ASN A 1 87 ? 0.208 -9.160 -5.548 1.00 92.88 87 ASN A N 1
ATOM 679 C CA . ASN A 1 87 ? -0.515 -8.123 -6.283 1.00 92.88 87 ASN A CA 1
ATOM 680 C C . ASN A 1 87 ? -1.769 -7.636 -5.525 1.00 92.88 87 ASN A C 1
ATOM 682 O O . ASN A 1 87 ? -2.338 -8.342 -4.688 1.00 92.88 87 ASN A O 1
ATOM 686 N N . ILE A 1 88 ? -2.257 -6.448 -5.885 1.00 95.19 88 ILE A N 1
ATOM 687 C CA . ILE A 1 88 ? -3.626 -6.010 -5.568 1.00 95.19 88 ILE A CA 1
ATOM 688 C C . ILE A 1 88 ? -4.596 -6.456 -6.677 1.00 95.19 88 ILE A C 1
ATOM 690 O O . ILE A 1 88 ? -4.313 -6.317 -7.865 1.00 95.19 88 ILE A O 1
ATOM 694 N N . ASP A 1 89 ? -5.769 -6.957 -6.291 1.00 96.81 89 ASP A N 1
ATOM 695 C CA . ASP A 1 89 ? -6.908 -7.193 -7.184 1.00 96.81 89 ASP A CA 1
ATOM 696 C C . ASP A 1 89 ? -7.622 -5.860 -7.467 1.00 96.81 89 ASP A C 1
ATOM 698 O O . ASP A 1 89 ? -8.661 -5.534 -6.885 1.00 96.81 89 ASP A O 1
ATOM 702 N N . SER A 1 90 ? -7.005 -5.036 -8.320 1.00 96.56 90 SER A N 1
ATOM 703 C CA . SER A 1 90 ? -7.464 -3.670 -8.606 1.00 96.56 90 SER A CA 1
ATOM 704 C C . SER A 1 90 ? -8.869 -3.617 -9.189 1.00 96.56 90 SER A C 1
ATOM 706 O O . SER A 1 90 ? -9.637 -2.722 -8.842 1.00 96.56 90 SER A O 1
ATOM 708 N N . ALA A 1 91 ? -9.226 -4.571 -10.050 1.00 96.94 91 ALA A N 1
ATOM 709 C CA . ALA A 1 91 ? -10.549 -4.619 -10.660 1.00 96.94 91 ALA A CA 1
ATOM 710 C C . ALA A 1 91 ? -11.627 -4.890 -9.602 1.00 96.94 91 ALA A C 1
ATOM 712 O O . ALA A 1 91 ? -12.594 -4.126 -9.484 1.00 96.94 91 ALA A O 1
ATOM 713 N N . ARG A 1 92 ? -11.434 -5.923 -8.769 1.00 97.62 92 ARG A N 1
ATOM 714 C CA . ARG A 1 92 ? -12.379 -6.222 -7.691 1.00 97.62 92 ARG A CA 1
ATOM 715 C C . ARG A 1 92 ? -12.422 -5.095 -6.669 1.00 97.62 92 ARG A C 1
ATOM 717 O O . ARG A 1 92 ? -13.516 -4.708 -6.267 1.00 97.62 92 ARG A O 1
ATOM 724 N N . PHE A 1 93 ? -11.278 -4.521 -6.298 1.00 98.06 93 PHE A N 1
ATOM 725 C CA . PHE A 1 93 ? -11.235 -3.392 -5.372 1.00 98.06 93 PHE A CA 1
ATOM 726 C C . PHE A 1 93 ? -12.035 -2.195 -5.894 1.00 98.06 93 PHE A C 1
ATOM 728 O O . PHE A 1 93 ? -12.914 -1.707 -5.189 1.00 98.06 93 PHE A O 1
ATOM 735 N N . LEU A 1 94 ? -11.793 -1.748 -7.130 1.00 98.12 94 LEU A N 1
ATOM 736 C CA . LEU A 1 94 ? -12.465 -0.570 -7.686 1.00 98.12 94 LEU A CA 1
ATOM 737 C C . LEU A 1 94 ? -13.978 -0.766 -7.817 1.00 98.12 94 LEU A C 1
ATOM 739 O O . LEU A 1 94 ? -14.729 0.165 -7.535 1.00 98.12 94 LEU A O 1
ATOM 743 N N . SER A 1 95 ? -14.442 -1.979 -8.139 1.00 97.94 95 SER A N 1
ATOM 744 C CA . SER A 1 95 ? -15.883 -2.283 -8.135 1.00 97.94 95 SER A CA 1
ATOM 745 C C . SER A 1 95 ? -16.534 -2.160 -6.744 1.00 97.94 95 SER A C 1
ATOM 747 O O . SER A 1 95 ? -17.719 -1.851 -6.646 1.00 97.94 95 SER A O 1
ATOM 749 N N . HIS A 1 96 ? -15.764 -2.339 -5.662 1.00 98.31 96 HIS A N 1
ATOM 750 C CA . HIS A 1 96 ? -16.238 -2.238 -4.275 1.00 98.31 96 HIS A CA 1
ATOM 751 C C . HIS A 1 96 ? -15.899 -0.893 -3.608 1.00 98.31 96 HIS A C 1
ATOM 753 O O . HIS A 1 96 ? -16.460 -0.566 -2.557 1.00 98.31 96 HIS A O 1
ATOM 759 N N . ALA A 1 97 ? -15.005 -0.095 -4.196 1.00 98.12 97 ALA A N 1
ATOM 760 C CA . ALA A 1 97 ? -14.483 1.126 -3.593 1.00 98.12 97 ALA A CA 1
ATOM 761 C C . ALA A 1 97 ? -15.575 2.138 -3.184 1.00 98.12 97 ALA A C 1
ATOM 763 O O . ALA A 1 97 ? -15.502 2.629 -2.053 1.00 98.12 97 ALA A O 1
ATOM 764 N N . PRO A 1 98 ? -16.640 2.396 -3.979 1.00 98.31 98 PRO A N 1
ATOM 765 C CA . PRO A 1 98 ? -17.711 3.313 -3.572 1.00 98.31 98 PRO A CA 1
ATOM 766 C C . PRO A 1 98 ? -18.431 2.880 -2.286 1.00 98.31 98 PRO A C 1
ATOM 768 O O . PRO A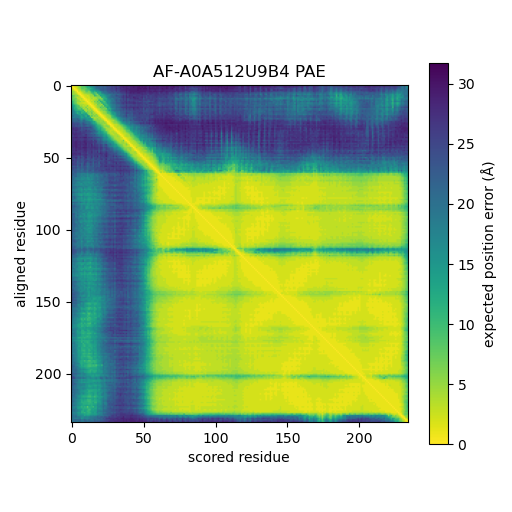 1 98 ? -18.754 3.704 -1.426 1.00 98.31 98 PRO A O 1
ATOM 771 N N . TYR A 1 99 ? -18.654 1.573 -2.121 1.00 98.00 99 TYR A N 1
ATOM 772 C CA . TYR A 1 99 ? -19.284 1.018 -0.925 1.00 98.00 99 TYR A CA 1
ATOM 773 C C . TYR A 1 99 ? -18.386 1.180 0.310 1.00 98.00 99 TYR A C 1
ATOM 775 O O . TYR A 1 99 ? -18.843 1.633 1.365 1.00 98.00 99 TYR A O 1
ATOM 783 N N . ILE A 1 100 ? -17.093 0.880 0.169 1.00 98.19 100 ILE A N 1
ATOM 784 C CA . ILE A 1 100 ? -16.098 1.033 1.238 1.00 98.19 100 ILE A CA 1
ATOM 785 C C . ILE A 1 100 ? -15.954 2.511 1.639 1.00 98.19 100 ILE A C 1
ATOM 787 O O . ILE A 1 100 ? -15.951 2.828 2.831 1.00 98.19 100 ILE A O 1
ATOM 791 N N . ALA A 1 101 ? -15.919 3.428 0.667 1.00 98.31 101 ALA A N 1
ATOM 792 C CA . ALA A 1 101 ? -15.862 4.868 0.907 1.00 98.31 101 ALA A CA 1
ATOM 793 C C . ALA A 1 101 ? -17.063 5.360 1.731 1.00 98.31 101 ALA A C 1
ATOM 795 O O . ALA A 1 101 ? -16.891 6.077 2.719 1.00 98.31 101 ALA A O 1
ATOM 796 N N . LYS A 1 102 ? -18.282 4.914 1.391 1.00 98.12 102 LYS A N 1
ATOM 797 C CA . LYS A 1 102 ? -19.494 5.236 2.160 1.00 98.12 102 LYS A CA 1
ATOM 798 C C . LYS A 1 102 ? -19.400 4.743 3.608 1.00 98.12 102 LYS A C 1
ATOM 800 O O . LYS A 1 102 ? -19.752 5.484 4.527 1.00 98.12 102 LYS A O 1
ATOM 805 N N . ARG A 1 103 ? -18.891 3.524 3.834 1.00 97.62 103 ARG A N 1
ATOM 806 C CA . ARG A 1 103 ? -18.668 2.989 5.192 1.00 97.62 103 ARG A CA 1
ATOM 807 C C . ARG A 1 103 ? -17.654 3.820 5.977 1.00 97.62 103 ARG A C 1
ATOM 809 O O . ARG A 1 103 ? -17.910 4.122 7.141 1.00 97.62 103 ARG A O 1
ATOM 816 N N . LEU A 1 104 ? -16.551 4.236 5.351 1.00 97.50 104 LEU A N 1
ATOM 817 C CA . LEU A 1 104 ? -15.554 5.108 5.980 1.00 97.50 104 LEU A CA 1
ATOM 818 C C . LEU A 1 104 ? -16.152 6.449 6.419 1.00 97.50 104 LEU A C 1
ATOM 820 O O . LEU A 1 104 ? -15.875 6.888 7.530 1.00 97.50 104 LEU A O 1
ATOM 824 N N . VAL A 1 105 ? -17.009 7.073 5.605 1.00 97.56 105 VAL A N 1
ATOM 825 C CA . VAL A 1 105 ? -17.692 8.326 5.979 1.00 97.56 105 VAL A CA 1
ATOM 826 C C . VAL A 1 105 ? -18.563 8.130 7.223 1.00 97.56 105 VAL A C 1
ATOM 828 O O . VAL A 1 105 ? -18.446 8.890 8.185 1.00 97.56 105 VAL A O 1
ATOM 831 N N . VAL A 1 106 ? -19.391 7.078 7.247 1.00 96.25 106 VAL A N 1
ATOM 832 C CA . VAL A 1 106 ? -20.250 6.761 8.403 1.00 96.25 106 VAL A CA 1
ATOM 833 C C . VAL A 1 106 ? -19.416 6.515 9.663 1.00 96.25 106 VAL A C 1
ATOM 835 O O . VAL A 1 106 ? -19.721 7.074 10.718 1.00 96.25 106 VAL A O 1
ATOM 838 N N . LEU A 1 107 ? -18.345 5.724 9.560 1.00 95.62 107 LEU A N 1
ATOM 839 C CA . LEU A 1 107 ? -17.430 5.472 10.674 1.00 95.62 107 LEU A CA 1
ATOM 840 C C . LEU A 1 107 ? -16.746 6.757 11.148 1.00 95.62 107 LEU A C 1
ATOM 842 O O . LEU A 1 107 ? -16.673 6.989 12.351 1.00 95.62 107 LEU A O 1
ATOM 846 N N . GLY A 1 108 ? -16.320 7.626 10.232 1.00 95.06 108 GLY A N 1
ATOM 847 C CA . GLY A 1 108 ? -15.710 8.913 10.559 1.00 95.06 108 GLY A CA 1
ATOM 848 C C . GLY A 1 108 ? -16.621 9.806 11.395 1.00 95.06 108 GLY A C 1
ATOM 849 O O . GLY A 1 108 ? -16.182 10.359 12.402 1.00 95.06 108 GLY A O 1
ATOM 850 N N . HIS A 1 109 ? -17.910 9.890 11.053 1.00 93.75 109 HIS A N 1
ATOM 851 C CA . HIS A 1 109 ? -18.879 10.625 11.871 1.00 93.75 109 HIS A CA 1
ATOM 852 C C . HIS A 1 109 ? -19.018 10.044 13.281 1.00 93.75 109 HIS A C 1
ATOM 854 O O . HIS A 1 109 ? -19.134 10.804 14.243 1.00 93.75 109 HIS A O 1
ATOM 860 N N . ARG A 1 110 ? -18.975 8.713 13.423 1.00 92.06 110 ARG A N 1
ATOM 861 C CA . ARG A 1 110 ? -19.024 8.056 14.736 1.00 92.06 110 ARG A CA 1
ATOM 862 C C . ARG A 1 110 ? -17.748 8.325 15.537 1.00 92.06 110 ARG A C 1
ATOM 864 O O . ARG A 1 110 ? -17.858 8.718 16.695 1.00 92.06 110 ARG A O 1
ATOM 871 N N . PHE A 1 111 ? -16.568 8.208 14.923 1.00 89.88 111 PHE A N 1
ATOM 872 C CA . PHE A 1 111 ? -15.276 8.467 15.570 1.00 89.88 111 PHE A CA 1
ATOM 873 C C . PHE A 1 111 ? -15.058 9.924 15.960 1.00 89.88 111 PHE A C 1
ATOM 875 O O . PHE A 1 111 ? -14.529 10.170 17.036 1.00 89.88 111 PHE A O 1
ATOM 882 N N . ASN A 1 112 ? -15.564 10.887 15.189 1.00 87.62 112 ASN A N 1
ATOM 883 C CA . ASN A 1 112 ? -15.546 12.302 15.579 1.00 87.62 112 ASN A CA 1
ATOM 884 C C . ASN A 1 112 ? -16.358 12.589 16.855 1.00 87.62 112 ASN A C 1
ATOM 886 O O . ASN A 1 112 ? -16.220 13.652 17.456 1.00 87.62 112 ASN A O 1
ATOM 890 N N . GLN A 1 113 ? -17.226 11.662 17.264 1.00 86.19 113 GLN A N 1
ATOM 891 C CA . GLN A 1 113 ? -18.007 11.756 18.494 1.00 86.19 113 GLN A CA 1
ATOM 892 C C . GLN A 1 113 ? -17.351 10.994 19.664 1.00 86.19 113 GLN A C 1
ATOM 894 O O . GLN A 1 113 ? -17.863 11.067 20.779 1.00 86.19 113 GLN A O 1
ATOM 899 N N . TYR A 1 114 ? -16.245 10.272 19.436 1.00 80.50 114 TYR A N 1
ATOM 900 C CA . TYR A 1 114 ? -15.522 9.498 20.449 1.00 80.50 114 TYR A CA 1
ATOM 901 C C . TYR A 1 114 ? -14.160 10.133 20.768 1.00 80.50 114 TYR A C 1
ATOM 903 O O . TYR A 1 114 ? -13.368 10.397 19.873 1.00 80.50 114 TYR A O 1
ATOM 911 N N . ASN A 1 115 ? -13.818 10.271 22.053 1.00 69.56 115 ASN A N 1
ATOM 912 C CA . ASN A 1 115 ? -12.497 10.752 22.496 1.00 69.56 115 ASN A CA 1
ATOM 913 C C . ASN A 1 115 ? -11.475 9.608 22.706 1.00 69.56 115 ASN A C 1
ATOM 915 O O . ASN A 1 115 ? -10.626 9.684 23.590 1.00 69.56 115 ASN A O 1
ATOM 919 N N . SER A 1 116 ? -11.559 8.512 21.941 1.00 78.88 116 SER A N 1
ATOM 920 C CA . SER A 1 116 ? -10.620 7.382 22.067 1.00 78.88 116 SER A CA 1
ATOM 921 C C . SER A 1 116 ? -9.494 7.488 21.037 1.00 78.88 116 SER A C 1
ATOM 923 O O . SER A 1 116 ? -9.715 7.261 19.848 1.00 78.88 116 SER A O 1
ATOM 925 N N . SER A 1 117 ? -8.272 7.774 21.497 1.00 80.75 117 SER A N 1
ATOM 926 C CA . SER A 1 117 ? -7.084 7.910 20.639 1.00 80.75 117 SER A CA 1
ATOM 927 C C . SER A 1 117 ? -6.760 6.634 19.855 1.00 80.75 117 SER A C 1
ATOM 929 O O . SER A 1 117 ? -6.494 6.694 18.657 1.00 80.75 117 SER A O 1
ATOM 931 N N . LYS A 1 118 ? -6.840 5.461 20.496 1.00 83.94 118 LYS A N 1
ATOM 932 C CA . LYS A 1 118 ? -6.535 4.174 19.849 1.00 83.94 118 LYS A CA 1
ATOM 933 C C . LYS A 1 118 ? -7.491 3.870 18.696 1.00 83.94 118 LYS A C 1
ATOM 935 O O . LYS A 1 118 ? -7.054 3.512 17.607 1.00 83.94 118 LYS A O 1
ATOM 940 N N . SER A 1 119 ? -8.789 4.039 18.930 1.00 86.56 119 SER A N 1
ATOM 941 C CA . SER A 1 119 ? -9.805 3.732 17.920 1.00 86.56 119 SER A CA 1
ATOM 942 C C . SER A 1 119 ? -9.736 4.712 16.741 1.00 86.56 119 SER A C 1
ATOM 944 O O . SER A 1 119 ? -9.922 4.324 15.588 1.00 86.56 119 SER A O 1
ATOM 946 N N . LEU A 1 120 ? -9.370 5.968 17.018 1.00 90.75 120 LEU A N 1
ATOM 947 C CA . LEU A 1 120 ? -9.108 6.972 15.992 1.00 90.75 120 LEU A CA 1
ATOM 948 C C . LEU A 1 120 ? -7.883 6.623 15.126 1.00 90.75 120 LEU A C 1
ATOM 950 O O . LEU A 1 120 ? -7.940 6.795 13.909 1.00 90.75 120 LEU A O 1
ATOM 954 N N . ASN A 1 121 ? -6.805 6.093 15.715 1.00 91.62 121 ASN A N 1
ATOM 955 C CA . ASN A 1 121 ? -5.624 5.647 14.963 1.00 91.62 121 ASN A CA 1
ATOM 956 C C . ASN A 1 121 ? -5.965 4.515 13.987 1.00 91.62 121 ASN A C 1
ATOM 958 O O . ASN A 1 121 ? -5.641 4.613 12.804 1.00 91.62 121 ASN A O 1
ATOM 962 N N . ALA A 1 122 ? -6.693 3.496 14.451 1.00 94.12 122 ALA A N 1
ATOM 963 C CA . ALA A 1 122 ? -7.152 2.398 13.601 1.00 94.12 122 ALA A CA 1
ATOM 964 C C . ALA A 1 122 ? -8.044 2.898 12.447 1.00 94.12 122 ALA A C 1
ATOM 966 O O . ALA A 1 122 ? -7.869 2.496 11.296 1.00 94.12 122 ALA A O 1
ATOM 967 N N . TYR A 1 123 ? -8.955 3.839 12.720 1.00 96.25 123 TYR A N 1
ATOM 968 C CA . TYR A 1 123 ? -9.786 4.459 11.684 1.00 96.25 123 TYR A CA 1
ATOM 969 C C . TYR A 1 123 ? -8.954 5.230 10.648 1.00 96.25 123 TYR A C 1
ATOM 971 O O . TYR A 1 123 ? -9.139 5.059 9.439 1.00 96.25 123 TYR A O 1
ATOM 979 N N . ASN A 1 124 ? -8.010 6.056 11.106 1.00 96.00 124 ASN A N 1
ATOM 980 C CA . ASN A 1 124 ? -7.121 6.811 10.225 1.00 96.00 124 ASN A CA 1
ATOM 981 C C . ASN A 1 124 ? -6.272 5.881 9.356 1.00 96.00 124 ASN A C 1
ATOM 983 O O . ASN A 1 124 ? -6.111 6.136 8.160 1.00 96.00 124 ASN A O 1
ATOM 987 N N . PHE A 1 125 ? -5.789 4.779 9.928 1.00 96.56 125 PHE A N 1
ATOM 988 C CA . PHE A 1 125 ? -5.040 3.778 9.188 1.00 96.56 125 PHE A CA 1
ATOM 989 C C . PHE A 1 125 ? -5.903 3.050 8.149 1.00 96.56 125 PHE A C 1
ATOM 991 O O . PHE A 1 125 ? -5.488 2.920 6.997 1.00 96.56 125 PHE A O 1
ATOM 998 N N . ALA A 1 126 ? -7.134 2.654 8.489 1.00 97.88 126 ALA A N 1
ATOM 999 C CA . ALA A 1 126 ? -8.066 2.057 7.530 1.00 97.88 126 ALA A CA 1
ATOM 1000 C C . ALA A 1 126 ? -8.347 2.996 6.344 1.00 97.88 126 ALA A C 1
ATOM 1002 O O . ALA A 1 126 ? -8.313 2.581 5.183 1.00 97.88 126 ALA A O 1
ATOM 1003 N N . ARG A 1 127 ? -8.549 4.290 6.622 1.00 98.12 127 ARG A N 1
ATOM 1004 C CA . ARG A 1 127 ? -8.719 5.329 5.597 1.00 98.12 127 ARG A CA 1
ATOM 1005 C C . ARG A 1 127 ? -7.464 5.510 4.739 1.00 98.12 127 ARG A C 1
ATOM 1007 O O . ARG A 1 127 ? -7.583 5.683 3.527 1.00 98.12 127 ARG A O 1
ATOM 1014 N N . HIS A 1 128 ? -6.276 5.479 5.343 1.00 97.62 128 HIS A N 1
ATOM 1015 C CA . HIS A 1 128 ? -5.008 5.526 4.615 1.00 97.62 128 HIS A CA 1
ATOM 1016 C C . HIS A 1 128 ? -4.860 4.322 3.674 1.00 97.62 128 HIS A C 1
ATOM 1018 O O . HIS A 1 128 ? -4.594 4.511 2.488 1.00 97.62 128 HIS A O 1
ATOM 1024 N N . ARG A 1 129 ? -5.128 3.106 4.168 1.00 97.69 129 ARG A N 1
ATOM 1025 C CA . ARG A 1 129 ? -5.092 1.871 3.375 1.00 97.69 129 ARG A CA 1
ATOM 1026 C C . ARG A 1 129 ? -6.048 1.925 2.187 1.00 97.69 129 ARG A C 1
ATOM 1028 O O . ARG A 1 129 ? -5.622 1.662 1.068 1.00 97.69 129 ARG A O 1
ATOM 1035 N N . PHE A 1 130 ? -7.299 2.332 2.409 1.00 98.56 130 PHE A N 1
ATOM 1036 C CA . PHE A 1 130 ? -8.276 2.514 1.332 1.00 98.56 130 PHE A CA 1
ATOM 1037 C C . PHE A 1 130 ? -7.754 3.458 0.236 1.00 98.56 130 PHE A C 1
ATOM 1039 O O . PHE A 1 130 ? -7.736 3.092 -0.935 1.00 98.56 130 PHE A O 1
ATOM 1046 N N . ARG A 1 131 ? -7.253 4.642 0.616 1.00 98.44 131 ARG A N 1
ATOM 1047 C CA . ARG A 1 131 ? -6.724 5.634 -0.337 1.00 98.44 131 ARG A CA 1
ATOM 1048 C C . ARG A 1 131 ? -5.506 5.133 -1.106 1.00 98.44 131 ARG A C 1
ATOM 1050 O O . ARG A 1 131 ? -5.370 5.425 -2.293 1.00 98.44 131 ARG A O 1
ATOM 1057 N N . ALA A 1 132 ? -4.615 4.404 -0.437 1.00 98.00 132 ALA A N 1
ATOM 1058 C CA . ALA A 1 132 ? -3.447 3.807 -1.072 1.00 98.00 132 ALA A CA 1
ATOM 1059 C C . ALA A 1 132 ? -3.862 2.770 -2.125 1.00 98.00 132 ALA A C 1
ATOM 1061 O O . ALA A 1 132 ? -3.328 2.781 -3.232 1.00 98.00 132 ALA A O 1
ATOM 1062 N N . MET A 1 133 ? -4.847 1.925 -1.811 1.00 98.38 133 MET A N 1
ATOM 1063 C CA . MET A 1 133 ? -5.394 0.928 -2.736 1.00 98.38 133 MET A CA 1
ATOM 1064 C C . MET A 1 133 ? -6.120 1.566 -3.923 1.00 98.38 133 MET A C 1
ATOM 1066 O O . MET A 1 133 ? -5.908 1.144 -5.056 1.00 98.38 133 MET A O 1
ATOM 1070 N N . GLU A 1 134 ? -6.917 2.607 -3.685 1.00 98.44 134 GLU A N 1
ATOM 1071 C CA . GLU A 1 134 ? -7.616 3.374 -4.724 1.00 98.44 134 GLU A CA 1
ATOM 1072 C C . GLU A 1 134 ? -6.637 4.045 -5.682 1.00 98.44 134 GLU A C 1
ATOM 1074 O O . GLU A 1 134 ? -6.668 3.788 -6.886 1.00 98.44 134 GLU A O 1
ATOM 1079 N N . SER A 1 135 ? -5.689 4.811 -5.140 1.00 98.06 135 SER A N 1
ATOM 1080 C CA . SER A 1 135 ? -4.664 5.484 -5.943 1.00 98.06 135 SER A CA 1
ATOM 1081 C C . SER A 1 135 ? -3.833 4.481 -6.747 1.00 98.06 135 SER A C 1
ATOM 1083 O O . SER A 1 135 ? -3.568 4.697 -7.926 1.00 98.06 135 SER A O 1
ATOM 1085 N N . SER A 1 136 ? -3.440 3.365 -6.125 1.00 98.19 136 SER A N 1
ATOM 1086 C CA . SER A 1 136 ? -2.656 2.320 -6.791 1.00 98.19 136 SER A CA 1
ATOM 1087 C C . SER A 1 136 ? -3.455 1.627 -7.888 1.00 98.19 136 SER A C 1
ATOM 1089 O O . SER A 1 136 ? -2.925 1.400 -8.967 1.00 98.19 136 SER A O 1
ATOM 1091 N N . SER A 1 137 ? -4.738 1.348 -7.657 1.00 98.38 137 SER A N 1
ATOM 1092 C CA . SER A 1 137 ? -5.595 0.699 -8.652 1.00 98.38 137 SER A CA 1
ATOM 1093 C C . SER A 1 137 ? -5.810 1.574 -9.883 1.00 98.38 137 SER A C 1
ATOM 1095 O O . SER A 1 137 ? -5.748 1.066 -10.998 1.00 98.38 137 SER A O 1
ATOM 1097 N N . HIS A 1 138 ? -5.979 2.887 -9.706 1.00 98.25 138 HIS A N 1
ATOM 1098 C CA . HIS A 1 138 ? -6.033 3.813 -10.837 1.00 98.25 138 HIS A CA 1
ATOM 1099 C C . HIS A 1 138 ? -4.713 3.859 -11.611 1.00 98.25 138 HIS A C 1
ATOM 1101 O O . HIS A 1 138 ? -4.730 3.795 -12.834 1.00 98.25 138 HIS A O 1
ATOM 1107 N N . LEU A 1 139 ? -3.564 3.896 -10.927 1.00 98.19 139 LEU A N 1
ATOM 1108 C CA . LEU A 1 139 ? -2.263 3.844 -11.602 1.00 98.19 139 LEU A CA 1
ATOM 1109 C C . LEU A 1 139 ? -2.083 2.540 -12.389 1.00 98.19 139 LEU A C 1
ATOM 1111 O O . LEU A 1 139 ? -1.648 2.575 -13.534 1.00 98.19 139 LEU A O 1
ATOM 1115 N N . LEU A 1 140 ? -2.460 1.398 -11.814 1.00 97.75 140 LEU A N 1
ATOM 1116 C CA . LEU A 1 140 ? -2.367 0.104 -12.493 1.00 97.75 140 LEU A CA 1
ATOM 1117 C C . LEU A 1 140 ? -3.274 0.018 -13.730 1.00 97.75 140 LEU A C 1
ATOM 1119 O O . LEU A 1 140 ? -2.902 -0.648 -14.691 1.00 97.75 140 LEU A O 1
ATOM 1123 N N . GLN A 1 141 ? -4.420 0.707 -13.738 1.00 97.19 141 GLN A N 1
ATOM 1124 C CA . GLN A 1 141 ? -5.272 0.831 -14.928 1.00 97.19 141 GLN A CA 1
ATOM 1125 C C . GLN A 1 141 ? -4.716 1.802 -15.975 1.00 97.19 141 GLN A C 1
ATOM 1127 O O . GLN A 1 141 ? -4.949 1.600 -17.163 1.00 97.19 141 GLN A O 1
ATOM 1132 N N . SER A 1 142 ? -3.997 2.846 -15.556 1.00 97.44 142 SER A N 1
ATOM 1133 C CA . SER A 1 142 ? -3.420 3.838 -16.471 1.00 97.44 142 SER A CA 1
ATOM 1134 C C . SER A 1 142 ? -2.141 3.358 -17.161 1.00 97.44 142 SER A C 1
ATOM 1136 O O . SER A 1 142 ? -1.873 3.763 -18.288 1.00 97.44 142 SER A O 1
ATOM 1138 N N . TYR A 1 143 ? -1.342 2.517 -16.500 1.00 97.19 143 TYR A N 1
ATOM 1139 C CA . TYR A 1 143 ? -0.059 2.032 -17.017 1.00 97.19 143 TYR A CA 1
ATOM 1140 C C . TYR A 1 143 ? -0.145 0.554 -17.380 1.00 97.19 143 TYR A C 1
ATOM 1142 O O . TYR A 1 143 ? 0.253 -0.298 -16.589 1.00 97.19 143 TYR A O 1
ATOM 1150 N N . THR A 1 144 ? -0.659 0.238 -18.567 1.00 96.75 144 THR A N 1
ATOM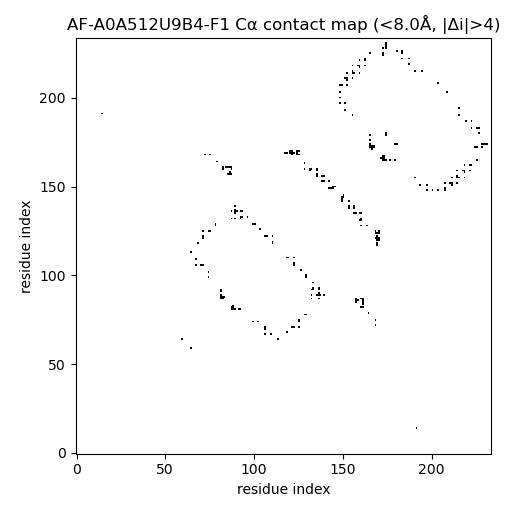 1151 C CA . THR A 1 144 ? -0.906 -1.143 -19.021 1.00 96.75 144 THR A CA 1
ATOM 1152 C C . THR A 1 144 ? 0.094 -1.659 -20.051 1.00 96.75 144 THR A C 1
ATOM 1154 O O . THR A 1 144 ? 0.031 -2.838 -20.381 1.00 96.75 144 THR A O 1
ATOM 1157 N N . SER A 1 145 ? 1.024 -0.827 -20.538 1.00 96.56 145 SER A N 1
ATOM 1158 C CA . SER A 1 145 ? 2.001 -1.249 -21.552 1.00 96.56 145 SER A CA 1
ATOM 1159 C C . SER A 1 145 ? 2.939 -2.335 -21.018 1.00 96.56 145 SER A C 1
ATOM 1161 O O . SER A 1 145 ? 3.282 -2.341 -19.829 1.00 96.56 145 SER A O 1
ATOM 1163 N N . ASP A 1 146 ? 3.407 -3.209 -21.903 1.00 95.81 146 ASP A N 1
ATOM 1164 C CA . ASP A 1 146 ? 4.435 -4.214 -21.608 1.00 95.81 146 ASP A CA 1
ATOM 1165 C C . ASP A 1 146 ? 5.862 -3.638 -21.642 1.00 95.81 146 ASP A C 1
ATOM 1167 O O . ASP A 1 146 ? 6.834 -4.360 -21.423 1.00 95.81 146 ASP A O 1
ATOM 1171 N N . ASP A 1 147 ? 6.001 -2.327 -21.856 1.00 96.62 147 ASP A N 1
ATOM 1172 C CA . ASP A 1 147 ? 7.284 -1.638 -21.746 1.00 96.62 147 ASP A CA 1
ATOM 1173 C C . ASP A 1 147 ? 7.905 -1.839 -20.352 1.00 96.62 147 ASP A C 1
ATOM 1175 O O . ASP A 1 147 ? 7.235 -1.771 -19.313 1.00 96.62 147 ASP A O 1
ATOM 1179 N N . THR A 1 148 ? 9.218 -2.077 -20.321 1.00 97.00 148 THR A N 1
ATOM 1180 C CA . THR A 1 148 ? 9.961 -2.394 -19.091 1.00 97.00 148 THR A CA 1
ATOM 1181 C C . THR A 1 148 ? 9.831 -1.305 -18.022 1.00 97.00 148 THR A C 1
ATOM 1183 O O . THR A 1 148 ? 9.765 -1.615 -16.831 1.00 97.00 148 THR A O 1
ATOM 1186 N N . ASP A 1 149 ? 9.774 -0.031 -18.417 1.00 97.69 149 ASP A N 1
ATOM 1187 C CA . ASP A 1 149 ? 9.626 1.099 -17.496 1.00 97.69 149 ASP A CA 1
ATOM 1188 C C . ASP A 1 149 ? 8.252 1.092 -16.803 1.00 97.69 149 ASP A C 1
ATOM 1190 O O . ASP A 1 149 ? 8.175 1.220 -15.577 1.00 97.69 149 ASP A O 1
ATOM 1194 N N . GLN A 1 150 ? 7.173 0.850 -17.551 1.00 98.00 150 GLN A N 1
ATOM 1195 C CA . GLN A 1 150 ? 5.830 0.700 -16.995 1.00 98.00 150 GLN A CA 1
ATOM 1196 C C . GLN A 1 150 ? 5.695 -0.569 -16.151 1.00 98.00 150 GLN A C 1
ATOM 1198 O O . GLN A 1 150 ? 5.046 -0.530 -15.104 1.00 98.00 150 GLN A O 1
ATOM 1203 N N . CYS A 1 151 ? 6.338 -1.674 -16.538 1.00 97.69 151 CYS A N 1
ATOM 1204 C CA . CYS A 1 151 ? 6.375 -2.891 -15.724 1.00 97.69 151 CYS A CA 1
ATOM 1205 C C . CYS A 1 151 ? 6.984 -2.622 -14.340 1.00 97.69 151 CYS A C 1
ATOM 1207 O O . CYS A 1 151 ? 6.371 -2.951 -13.322 1.00 97.69 151 CYS A O 1
ATOM 1209 N N . LEU A 1 152 ? 8.148 -1.965 -14.294 1.00 98.12 152 LEU A N 1
ATOM 1210 C CA . LEU A 1 152 ? 8.812 -1.585 -13.043 1.00 98.12 152 LEU A CA 1
ATOM 1211 C C . LEU A 1 152 ? 7.939 -0.642 -12.205 1.00 98.12 152 LEU A C 1
ATOM 1213 O O . LEU A 1 152 ? 7.787 -0.854 -11.002 1.00 98.12 152 LEU A O 1
ATOM 1217 N N . LEU A 1 153 ? 7.303 0.353 -12.832 1.00 98.50 153 LEU A N 1
ATOM 1218 C CA . LEU A 1 153 ? 6.344 1.230 -12.156 1.00 98.50 153 LEU A CA 1
ATOM 1219 C C . LEU A 1 153 ? 5.193 0.438 -11.526 1.00 98.50 153 LEU A C 1
ATOM 1221 O O . LEU A 1 153 ? 4.906 0.616 -10.340 1.00 98.50 153 LEU A O 1
ATOM 1225 N N . ARG A 1 154 ? 4.560 -0.473 -12.273 1.00 98.31 154 ARG A N 1
ATOM 1226 C CA . ARG A 1 154 ? 3.486 -1.325 -11.742 1.00 98.31 154 ARG A CA 1
ATOM 1227 C C . ARG A 1 154 ? 3.959 -2.177 -10.565 1.00 98.31 154 ARG A C 1
ATOM 1229 O O . ARG A 1 154 ? 3.193 -2.370 -9.619 1.00 98.31 154 ARG A O 1
ATOM 1236 N N . TRP A 1 155 ? 5.192 -2.681 -10.589 1.00 98.06 155 TRP A N 1
ATOM 1237 C CA . TRP A 1 155 ? 5.750 -3.451 -9.474 1.00 98.06 155 TRP A CA 1
ATOM 1238 C C . TRP A 1 155 ? 5.904 -2.606 -8.209 1.00 98.06 155 TRP A C 1
ATOM 1240 O O . TRP A 1 155 ? 5.467 -3.036 -7.141 1.00 98.06 155 TRP A O 1
ATOM 1250 N N . VAL A 1 156 ? 6.431 -1.382 -8.323 1.00 98.50 156 VAL A N 1
ATOM 1251 C CA . VAL A 1 156 ? 6.547 -0.456 -7.183 1.00 98.50 156 VAL A CA 1
ATOM 1252 C C . VAL A 1 156 ? 5.163 -0.047 -6.661 1.00 98.50 156 VAL A C 1
ATOM 1254 O O . VAL A 1 156 ? 4.943 -0.015 -5.450 1.00 98.50 156 VAL A O 1
ATOM 1257 N N . VAL A 1 157 ? 4.192 0.198 -7.547 1.00 98.50 157 VAL A N 1
ATOM 1258 C CA . VAL A 1 157 ? 2.800 0.502 -7.163 1.00 98.50 157 VAL A CA 1
ATOM 1259 C C . VAL A 1 157 ? 2.168 -0.654 -6.379 1.00 98.50 157 VAL A C 1
ATOM 1261 O O . VAL A 1 157 ? 1.602 -0.433 -5.308 1.00 98.50 157 VAL A O 1
ATOM 1264 N N . ASN A 1 158 ? 2.303 -1.896 -6.857 1.00 97.94 158 ASN A N 1
ATOM 1265 C CA . ASN A 1 158 ? 1.827 -3.074 -6.122 1.00 97.94 158 ASN A CA 1
ATOM 1266 C C . ASN A 1 158 ? 2.534 -3.218 -4.769 1.00 97.94 158 ASN A C 1
ATOM 1268 O O . ASN A 1 158 ? 1.893 -3.515 -3.757 1.00 97.94 158 ASN A O 1
ATOM 1272 N N . LEU A 1 159 ? 3.848 -2.985 -4.730 1.00 98.06 159 LEU A N 1
ATOM 1273 C CA . LEU A 1 159 ? 4.627 -3.062 -3.501 1.00 98.06 159 LEU A CA 1
ATOM 1274 C C . LEU A 1 159 ? 4.141 -2.058 -2.450 1.00 98.06 159 LEU A C 1
ATOM 1276 O O . LEU A 1 159 ? 3.989 -2.444 -1.295 1.00 98.06 159 LEU A O 1
ATOM 1280 N N . ASN A 1 160 ? 3.828 -0.816 -2.830 1.00 98.25 160 ASN A N 1
ATOM 1281 C CA . ASN A 1 160 ? 3.301 0.195 -1.905 1.00 98.25 160 ASN A CA 1
ATOM 1282 C C . ASN A 1 160 ? 2.053 -0.285 -1.150 1.00 98.25 160 ASN A C 1
ATOM 1284 O O . ASN A 1 160 ? 1.933 -0.064 0.054 1.00 98.25 160 ASN A O 1
ATOM 1288 N N . VAL A 1 161 ? 1.145 -0.994 -1.825 1.00 97.88 161 VAL A N 1
ATOM 1289 C CA . VAL A 1 161 ? -0.031 -1.587 -1.172 1.00 97.88 161 VAL A CA 1
ATOM 1290 C C . VAL A 1 161 ? 0.364 -2.766 -0.281 1.00 97.88 161 VAL A C 1
ATOM 1292 O O . VAL A 1 161 ? -0.124 -2.881 0.844 1.00 97.88 161 VAL A O 1
ATOM 1295 N N . ARG A 1 162 ? 1.266 -3.635 -0.751 1.00 97.19 162 ARG A N 1
ATOM 1296 C CA . ARG A 1 162 ? 1.728 -4.816 0.001 1.00 97.19 162 ARG A CA 1
ATOM 1297 C C . ARG A 1 162 ? 2.480 -4.448 1.273 1.00 97.19 162 ARG A C 1
ATOM 1299 O O . ARG A 1 162 ? 2.328 -5.134 2.278 1.00 97.19 162 ARG A O 1
ATOM 1306 N N . LEU A 1 163 ? 3.225 -3.344 1.275 1.00 97.69 163 LEU A N 1
ATOM 1307 C CA . LEU A 1 163 ? 3.893 -2.828 2.471 1.00 97.69 163 LEU A CA 1
ATOM 1308 C C . LEU A 1 163 ? 2.902 -2.539 3.603 1.00 97.69 163 LEU A C 1
ATOM 1310 O O . LEU A 1 163 ? 3.232 -2.731 4.770 1.00 97.69 163 LEU A O 1
ATOM 1314 N N . LEU A 1 164 ? 1.652 -2.190 3.284 1.00 97.25 164 LEU A N 1
ATOM 1315 C CA . LEU A 1 164 ? 0.617 -1.993 4.297 1.00 97.25 164 LEU A CA 1
ATOM 1316 C C . LEU A 1 164 ? 0.245 -3.291 5.031 1.00 97.25 164 LEU A C 1
ATOM 1318 O O . LEU A 1 164 ? -0.292 -3.232 6.135 1.00 97.25 164 LEU A O 1
ATOM 1322 N N . ALA A 1 165 ? 0.524 -4.471 4.470 1.00 96.25 165 ALA A N 1
ATOM 1323 C CA . ALA A 1 165 ? 0.313 -5.751 5.153 1.00 96.25 165 ALA A CA 1
ATOM 1324 C C . ALA A 1 165 ? 1.269 -5.966 6.340 1.00 96.25 165 ALA A C 1
ATOM 1326 O O . ALA A 1 165 ? 0.975 -6.786 7.207 1.00 96.25 165 ALA A O 1
ATOM 1327 N N . PHE A 1 166 ? 2.364 -5.202 6.416 1.00 96.94 166 PHE A N 1
ATOM 1328 C CA . PHE A 1 166 ? 3.309 -5.242 7.534 1.00 96.94 166 PHE A CA 1
ATOM 1329 C C . PHE A 1 166 ? 2.869 -4.415 8.745 1.00 96.94 166 PHE A C 1
ATOM 1331 O O . PHE A 1 166 ? 3.575 -4.391 9.749 1.00 96.94 166 PHE A O 1
ATOM 1338 N N . PHE A 1 167 ? 1.708 -3.766 8.683 1.00 96.94 167 PHE A N 1
ATOM 1339 C CA . PHE A 1 167 ? 1.116 -3.046 9.806 1.00 96.94 167 PHE A CA 1
ATOM 1340 C C . PHE A 1 167 ? -0.052 -3.835 10.407 1.00 96.94 167 PHE A C 1
ATOM 1342 O O . PHE A 1 167 ? -0.765 -4.564 9.709 1.00 96.94 167 PHE A O 1
ATOM 1349 N N . ASP A 1 168 ? -0.264 -3.667 11.708 1.00 95.44 168 ASP A N 1
ATOM 1350 C CA . ASP A 1 168 ? -1.429 -4.172 12.421 1.00 95.44 168 ASP A CA 1
ATOM 1351 C C . ASP A 1 168 ? -2.691 -3.340 12.112 1.00 95.44 168 ASP A C 1
ATOM 1353 O O . ASP A 1 168 ? -2.675 -2.383 11.333 1.00 95.44 168 ASP A O 1
ATOM 1357 N N . ASP A 1 169 ? -3.818 -3.703 12.725 1.00 94.06 169 ASP A N 1
ATOM 1358 C CA . ASP A 1 169 ? -5.094 -3.008 12.503 1.00 94.06 169 ASP A CA 1
ATOM 1359 C C . ASP A 1 169 ? -5.121 -1.581 13.086 1.00 94.06 169 ASP A C 1
ATOM 1361 O O . ASP A 1 169 ? -6.011 -0.798 12.758 1.00 94.06 169 ASP A O 1
ATOM 1365 N N . ASN A 1 170 ? -4.139 -1.213 13.916 1.00 92.50 170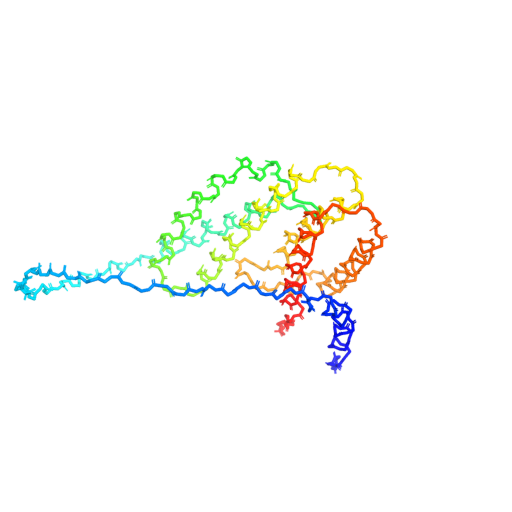 ASN A N 1
ATOM 1366 C CA . ASN A 1 170 ? -3.983 0.130 14.476 1.00 92.50 170 ASN A CA 1
ATOM 1367 C C . ASN A 1 170 ? -3.022 1.004 13.654 1.00 92.50 170 ASN A C 1
ATOM 1369 O O . ASN A 1 170 ? -2.836 2.174 13.993 1.00 92.50 170 ASN A O 1
ATOM 1373 N N . GLY A 1 171 ? -2.413 0.458 12.596 1.00 94.19 171 GLY A N 1
ATOM 1374 C CA . GLY A 1 171 ? -1.417 1.150 11.783 1.00 94.19 171 GLY A CA 1
ATOM 1375 C C . GLY A 1 171 ? -0.018 1.175 12.391 1.00 94.19 171 GLY A C 1
ATOM 1376 O O . GLY A 1 171 ? 0.790 2.016 12.005 1.00 94.19 171 GLY A O 1
ATOM 1377 N N . LEU A 1 172 ? 0.279 0.277 13.332 1.00 95.31 172 LEU A N 1
ATOM 1378 C CA . LEU A 1 172 ? 1.618 0.099 13.892 1.00 95.31 172 LEU A CA 1
ATOM 1379 C C . LEU A 1 172 ? 2.346 -1.048 13.181 1.00 95.31 172 LEU A C 1
ATOM 1381 O O . LEU A 1 172 ? 1.701 -2.035 12.824 1.00 95.31 172 LEU A O 1
ATOM 1385 N N . PRO A 1 173 ?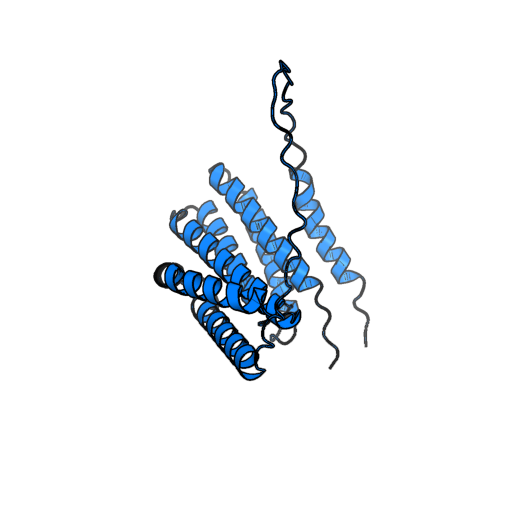 3.673 -0.971 12.984 1.00 96.88 173 PRO A N 1
ATOM 1386 C CA . PRO A 1 173 ? 4.442 -2.088 12.446 1.00 96.88 173 PRO A CA 1
ATOM 1387 C C . PRO A 1 173 ? 4.212 -3.392 13.226 1.00 96.88 173 PRO A C 1
ATOM 1389 O O . PRO A 1 173 ? 4.335 -3.440 14.451 1.00 96.88 173 PRO A O 1
ATOM 1392 N N . ASN A 1 174 ? 3.884 -4.467 12.513 1.00 96.25 174 ASN A N 1
ATOM 1393 C CA . ASN A 1 174 ? 3.575 -5.769 13.088 1.00 96.25 174 ASN A CA 1
ATOM 1394 C C . ASN A 1 174 ? 4.804 -6.689 13.060 1.00 96.25 174 ASN A C 1
ATOM 1396 O O . ASN A 1 174 ? 4.943 -7.555 12.195 1.00 96.25 174 ASN A O 1
ATOM 1400 N N . THR A 1 175 ? 5.676 -6.538 14.056 1.00 95.69 175 THR A N 1
ATOM 1401 C CA . THR A 1 175 ? 6.909 -7.334 14.202 1.00 95.69 175 THR A CA 1
ATOM 1402 C C . THR A 1 175 ? 6.672 -8.815 14.519 1.00 95.69 175 THR A C 1
ATOM 1404 O O . THR A 1 175 ? 7.622 -9.592 14.544 1.00 95.69 175 THR A O 1
ATOM 1407 N N . LYS A 1 176 ? 5.413 -9.235 14.721 1.00 95.88 176 LYS A N 1
ATOM 1408 C CA . LYS A 1 176 ? 5.032 -10.643 14.929 1.00 95.88 176 LYS A CA 1
ATOM 1409 C C . LYS A 1 176 ? 4.949 -11.446 13.627 1.00 95.88 176 LYS A C 1
ATOM 1411 O O . LYS A 1 176 ? 4.750 -12.656 13.678 1.00 95.88 176 LYS A O 1
ATOM 1416 N N . ILE A 1 177 ? 5.043 -10.790 12.468 1.00 95.19 177 ILE A N 1
ATOM 1417 C CA . ILE A 1 177 ? 5.062 -11.473 11.170 1.00 95.19 177 ILE A CA 1
ATOM 1418 C C . ILE A 1 177 ? 6.328 -12.347 11.084 1.00 95.19 177 ILE A C 1
ATOM 1420 O O . ILE A 1 177 ? 7.421 -11.849 11.365 1.00 95.19 177 ILE A O 1
ATOM 1424 N N . PRO A 1 178 ? 6.219 -13.625 10.673 1.00 96.06 178 PRO A N 1
ATOM 1425 C CA . PRO A 1 178 ? 7.383 -14.482 10.478 1.00 96.06 178 PRO A CA 1
ATOM 1426 C C . PRO A 1 178 ? 8.404 -13.848 9.532 1.00 96.06 178 PRO A C 1
ATOM 1428 O O . PRO A 1 178 ? 8.041 -13.309 8.483 1.00 96.06 178 PRO A O 1
ATOM 1431 N N . ASP A 1 179 ? 9.677 -13.902 9.921 1.00 95.25 179 ASP A N 1
ATOM 1432 C CA . ASP A 1 179 ? 10.803 -13.327 9.179 1.00 95.25 179 ASP A CA 1
ATOM 1433 C C . ASP A 1 179 ? 10.646 -11.833 8.854 1.00 95.25 179 ASP A C 1
ATOM 1435 O O . ASP A 1 179 ? 11.168 -11.369 7.840 1.00 95.25 179 ASP A O 1
ATOM 1439 N N . TYR A 1 180 ? 9.929 -11.071 9.695 1.00 95.69 180 TYR A N 1
ATOM 1440 C CA . TYR A 1 180 ? 9.642 -9.646 9.482 1.00 95.69 180 TYR A CA 1
ATOM 1441 C C . TYR A 1 180 ? 10.878 -8.869 9.007 1.00 95.69 180 TYR A C 1
ATOM 1443 O O . TYR A 1 180 ? 10.861 -8.284 7.927 1.00 95.69 180 TYR A O 1
ATOM 1451 N N . TRP A 1 181 ? 11.981 -8.930 9.757 1.00 95.00 181 TRP A N 1
ATOM 1452 C CA . TRP A 1 181 ? 13.203 -8.183 9.443 1.00 95.00 181 TRP A CA 1
ATOM 1453 C C . TRP A 1 181 ? 13.848 -8.604 8.130 1.00 95.00 181 TRP A C 1
ATOM 1455 O O . TRP A 1 181 ? 14.188 -7.751 7.310 1.00 95.00 181 TRP A O 1
ATOM 1465 N N . SER A 1 182 ? 13.957 -9.910 7.899 1.00 95.81 182 SER A N 1
ATOM 1466 C CA . SER A 1 182 ? 14.485 -10.454 6.649 1.00 95.81 182 SER A CA 1
ATOM 1467 C C . SER A 1 182 ? 13.638 -10.016 5.453 1.00 95.81 182 SER A C 1
ATOM 1469 O O . SER A 1 182 ? 14.184 -9.650 4.414 1.00 95.81 182 SER A O 1
ATOM 1471 N N . LYS A 1 183 ? 12.305 -9.978 5.602 1.00 96.31 183 LYS A N 1
ATOM 1472 C CA . LYS A 1 183 ? 11.388 -9.478 4.568 1.00 96.31 183 LYS A CA 1
ATOM 1473 C C . LYS A 1 183 ? 11.585 -7.981 4.317 1.00 96.31 183 LYS A C 1
ATOM 1475 O O . LYS A 1 183 ? 11.713 -7.597 3.160 1.00 96.31 183 LYS A O 1
ATOM 1480 N N . ILE A 1 184 ? 11.663 -7.147 5.360 1.00 96.94 184 ILE A N 1
ATOM 1481 C CA . ILE A 1 184 ? 11.902 -5.699 5.213 1.00 96.94 184 ILE A CA 1
ATOM 1482 C C . ILE A 1 184 ? 13.238 -5.426 4.497 1.00 96.94 184 ILE A C 1
ATOM 1484 O O . ILE A 1 184 ? 13.265 -4.672 3.526 1.00 96.94 184 ILE A O 1
ATOM 1488 N N . LEU A 1 185 ? 14.328 -6.088 4.901 1.00 94.94 185 LEU A N 1
ATOM 1489 C CA . LEU A 1 185 ? 15.647 -5.955 4.260 1.00 94.94 185 LEU A CA 1
ATOM 1490 C C . LEU A 1 185 ? 15.656 -6.448 2.807 1.00 94.94 185 LEU A C 1
ATOM 1492 O O . LEU A 1 185 ? 16.252 -5.815 1.929 1.00 94.94 185 LEU A O 1
ATOM 1496 N N . GLY A 1 186 ? 14.970 -7.561 2.539 1.00 96.69 186 GLY A N 1
ATOM 1497 C CA . GLY A 1 186 ? 14.794 -8.079 1.186 1.00 96.69 186 GLY A CA 1
ATOM 1498 C C . GLY A 1 186 ? 14.067 -7.081 0.286 1.00 96.69 186 GLY A C 1
ATOM 1499 O O . GLY A 1 186 ? 14.481 -6.868 -0.852 1.00 96.69 186 GLY A O 1
ATOM 1500 N N . ILE A 1 187 ? 13.038 -6.405 0.805 1.00 97.44 187 ILE A N 1
ATOM 1501 C CA . ILE A 1 187 ? 12.301 -5.386 0.051 1.00 97.44 187 ILE A CA 1
ATOM 1502 C C . ILE A 1 187 ? 13.161 -4.137 -0.203 1.00 97.44 187 ILE A C 1
ATOM 1504 O O . ILE A 1 187 ? 13.137 -3.629 -1.322 1.00 97.44 187 ILE A O 1
ATOM 1508 N N . PHE A 1 188 ? 13.954 -3.662 0.767 1.00 96.25 188 PHE A N 1
ATOM 1509 C CA . PHE A 1 188 ? 14.908 -2.564 0.528 1.00 96.25 188 PHE A CA 1
ATOM 1510 C C . PHE A 1 188 ? 15.865 -2.887 -0.624 1.00 96.25 188 PHE A C 1
ATOM 1512 O O . PHE A 1 188 ? 16.048 -2.083 -1.538 1.00 96.25 188 PHE A O 1
ATOM 1519 N N . SER A 1 189 ? 16.431 -4.096 -0.606 1.00 97.00 189 SER A N 1
ATOM 1520 C CA . SER A 1 189 ? 17.351 -4.560 -1.648 1.00 97.00 189 SER A CA 1
ATOM 1521 C C . SER A 1 189 ? 16.659 -4.647 -3.014 1.00 97.00 189 SER A C 1
ATOM 1523 O O . SER A 1 189 ? 17.228 -4.246 -4.031 1.00 97.00 189 SER A O 1
ATOM 1525 N N . LEU A 1 190 ? 15.410 -5.125 -3.036 1.00 97.25 190 LEU A N 1
ATOM 1526 C CA . LEU A 1 190 ? 14.589 -5.218 -4.242 1.00 97.25 190 LEU A CA 1
ATOM 1527 C C . LEU A 1 190 ? 14.266 -3.838 -4.836 1.00 97.25 190 LEU A C 1
ATOM 1529 O O . LEU A 1 190 ? 14.386 -3.663 -6.047 1.00 97.25 190 LEU A O 1
ATOM 1533 N N . LEU A 1 191 ? 13.915 -2.852 -4.004 1.00 97.38 191 LEU A N 1
ATOM 1534 C CA . LEU A 1 191 ? 13.690 -1.472 -4.446 1.00 97.38 191 LEU A CA 1
ATOM 1535 C C . LEU A 1 191 ? 14.951 -0.857 -5.056 1.00 97.38 191 LEU A C 1
ATOM 1537 O O . LEU A 1 191 ? 14.883 -0.291 -6.146 1.00 97.38 191 LEU A O 1
ATOM 1541 N N . GLY A 1 192 ? 16.103 -1.011 -4.398 1.00 96.94 192 GLY A N 1
ATOM 1542 C CA . GLY A 1 192 ? 17.378 -0.520 -4.925 1.00 96.94 192 GLY A CA 1
ATOM 1543 C C . GLY A 1 192 ? 17.725 -1.150 -6.277 1.00 96.94 192 GLY A C 1
ATOM 1544 O O . GLY A 1 192 ? 18.163 -0.460 -7.201 1.00 96.94 192 GLY A O 1
ATOM 1545 N N . TYR A 1 193 ? 17.458 -2.450 -6.430 1.00 97.88 193 TYR A N 1
ATOM 1546 C CA . TYR A 1 193 ? 17.604 -3.139 -7.708 1.00 97.88 193 TYR A CA 1
ATOM 1547 C C . TYR A 1 193 ? 16.664 -2.571 -8.782 1.00 97.88 193 TYR A C 1
ATOM 1549 O O . TYR A 1 193 ? 17.136 -2.199 -9.856 1.00 97.88 193 TYR A O 1
ATOM 1557 N N . TRP A 1 194 ? 15.362 -2.442 -8.503 1.00 98.31 194 TRP A N 1
ATOM 1558 C CA . TRP A 1 194 ? 14.395 -1.887 -9.457 1.00 98.31 194 TRP A CA 1
ATOM 1559 C C . TRP A 1 194 ? 14.737 -0.456 -9.872 1.00 98.31 194 TRP A C 1
ATOM 1561 O O . TRP A 1 194 ? 14.701 -0.154 -11.063 1.00 98.31 194 TRP A O 1
ATOM 1571 N N . HIS A 1 195 ? 15.138 0.399 -8.931 1.00 97.94 195 HIS A N 1
ATOM 1572 C CA . HIS A 1 195 ? 15.576 1.763 -9.221 1.00 97.94 195 HIS A CA 1
ATOM 1573 C C . HIS A 1 195 ? 16.803 1.790 -10.141 1.00 97.94 195 HIS A C 1
ATOM 1575 O O . HIS A 1 195 ? 16.841 2.549 -11.114 1.00 97.94 195 HIS A O 1
ATOM 1581 N N . ARG A 1 196 ? 17.788 0.914 -9.901 1.00 98.00 196 ARG A N 1
ATOM 1582 C CA . ARG A 1 196 ? 18.968 0.789 -10.767 1.00 98.00 196 ARG A CA 1
ATOM 1583 C C . ARG A 1 196 ? 18.587 0.342 -12.176 1.00 98.00 196 ARG A C 1
ATOM 1585 O O . ARG A 1 196 ? 19.059 0.941 -13.138 1.00 98.00 196 ARG A O 1
ATOM 1592 N N . VAL A 1 197 ? 17.741 -0.683 -12.308 1.00 97.81 197 VAL A N 1
ATOM 1593 C CA . VAL A 1 197 ? 17.273 -1.156 -13.622 1.00 97.81 197 VAL A CA 1
ATOM 1594 C C . VAL A 1 197 ? 16.524 -0.039 -14.347 1.00 97.81 197 VAL A C 1
ATOM 1596 O O . VAL A 1 197 ? 16.839 0.249 -15.497 1.00 97.81 197 VAL A O 1
ATOM 1599 N N . PHE A 1 198 ? 15.602 0.643 -13.664 1.00 97.62 198 PHE A N 1
ATOM 1600 C CA . PHE A 1 198 ? 14.853 1.766 -14.224 1.00 97.62 198 PHE A CA 1
ATOM 1601 C C . PHE A 1 198 ? 15.780 2.890 -14.705 1.00 97.62 198 PHE A C 1
ATOM 1603 O O . PHE A 1 198 ? 15.622 3.403 -15.813 1.00 97.62 198 PHE A O 1
ATOM 1610 N N . SER A 1 199 ? 16.799 3.240 -13.917 1.00 97.19 199 SER A N 1
ATOM 1611 C CA . SER A 1 199 ? 17.776 4.282 -14.258 1.00 97.19 199 SER A CA 1
ATOM 1612 C C . SER A 1 199 ? 18.526 3.988 -15.561 1.00 97.19 199 SER A C 1
ATOM 1614 O O . SER A 1 199 ? 18.760 4.913 -16.335 1.00 97.19 199 SER A O 1
ATOM 1616 N N . LEU A 1 200 ? 18.824 2.715 -15.841 1.00 97.94 200 LEU A N 1
ATOM 1617 C CA . LEU A 1 200 ? 19.575 2.283 -17.026 1.00 97.94 200 LEU A CA 1
ATOM 1618 C C . LEU A 1 200 ? 18.753 2.254 -18.327 1.00 97.94 200 LEU A C 1
ATOM 1620 O O . LEU A 1 200 ? 19.330 2.104 -19.399 1.00 97.94 200 LEU A O 1
ATOM 1624 N N . LEU A 1 201 ? 17.425 2.395 -18.268 1.00 97.62 201 LEU A N 1
ATOM 1625 C CA . LEU A 1 201 ? 16.587 2.429 -19.472 1.00 97.62 201 LEU A CA 1
ATOM 1626 C C . LEU A 1 201 ? 16.798 3.740 -20.250 1.00 97.62 201 LEU A C 1
ATOM 1628 O O . LEU A 1 201 ? 16.592 4.822 -19.702 1.00 97.62 201 LEU A O 1
ATOM 1632 N N . GLU A 1 202 ? 17.160 3.661 -21.531 1.00 94.06 202 GLU A N 1
ATOM 1633 C CA . GLU A 1 202 ? 17.507 4.840 -22.346 1.00 94.06 202 GLU A CA 1
ATOM 1634 C C . GLU A 1 202 ? 16.294 5.677 -22.779 1.00 94.06 202 GLU A C 1
ATOM 1636 O O . GLU A 1 202 ? 16.380 6.899 -22.887 1.00 94.06 202 GLU A O 1
ATOM 1641 N N . ARG A 1 203 ? 15.145 5.039 -23.029 1.00 92.19 203 ARG A N 1
ATOM 1642 C CA . ARG A 1 203 ? 13.949 5.687 -23.591 1.00 92.19 203 ARG A CA 1
ATOM 1643 C C . ARG A 1 203 ? 12.761 5.551 -22.652 1.00 92.19 203 ARG A C 1
ATOM 1645 O O . ARG A 1 203 ? 11.902 4.703 -22.851 1.00 92.19 203 ARG A O 1
ATOM 1652 N N . LYS A 1 204 ? 12.729 6.403 -21.630 1.00 94.75 204 LYS A N 1
ATOM 1653 C CA . LYS A 1 204 ? 11.628 6.477 -20.664 1.00 94.75 204 LYS A CA 1
ATOM 1654 C C . LYS A 1 204 ? 10.742 7.677 -20.963 1.00 94.75 204 LYS A C 1
ATOM 1656 O O . LYS A 1 204 ? 11.242 8.775 -21.210 1.00 94.75 204 LYS A O 1
ATOM 1661 N N . GLN A 1 205 ? 9.429 7.498 -20.892 1.00 96.12 205 GLN A N 1
ATOM 1662 C CA . GLN A 1 205 ? 8.504 8.623 -21.019 1.00 96.12 205 GLN A CA 1
ATOM 1663 C C . GLN A 1 205 ? 8.540 9.472 -19.740 1.00 96.12 205 GLN A C 1
ATOM 1665 O O . GLN A 1 205 ? 8.499 8.938 -18.632 1.00 96.12 205 GLN A O 1
ATOM 1670 N N . TYR A 1 206 ? 8.583 10.803 -19.871 1.00 96.75 206 TYR A N 1
ATOM 1671 C CA . TYR A 1 206 ? 8.755 11.714 -18.726 1.00 96.75 206 TYR A CA 1
ATOM 1672 C C . TYR A 1 206 ? 7.738 11.477 -17.596 1.00 96.75 206 TYR A C 1
ATOM 1674 O O . TYR A 1 206 ? 8.100 11.418 -16.423 1.00 96.75 206 TYR A O 1
ATOM 1682 N N . HIS A 1 207 ? 6.465 11.272 -17.938 1.00 97.06 207 HIS A N 1
ATOM 1683 C CA . HIS A 1 207 ? 5.422 11.036 -16.940 1.00 97.06 207 HIS A CA 1
ATOM 1684 C C . HIS A 1 207 ? 5.575 9.683 -16.216 1.00 97.06 207 HIS A C 1
ATOM 1686 O O . HIS A 1 207 ? 5.184 9.573 -15.054 1.00 97.06 207 HIS A O 1
ATOM 1692 N N . VAL A 1 208 ? 6.161 8.666 -16.864 1.00 97.88 208 VAL A N 1
ATOM 1693 C CA . VAL A 1 208 ? 6.500 7.380 -16.228 1.00 97.88 208 VAL A CA 1
ATOM 1694 C C . VAL A 1 208 ? 7.634 7.587 -15.228 1.00 97.88 208 VAL A C 1
ATOM 1696 O O . VAL A 1 208 ? 7.531 7.091 -14.112 1.00 97.88 208 VAL A O 1
ATOM 1699 N N . ILE A 1 209 ? 8.656 8.384 -15.574 1.00 98.06 209 ILE A N 1
ATOM 1700 C CA . ILE A 1 209 ? 9.760 8.742 -14.664 1.00 98.06 209 ILE A CA 1
ATOM 1701 C C . ILE A 1 209 ? 9.215 9.412 -13.402 1.00 98.06 209 ILE A C 1
ATOM 1703 O O . ILE A 1 209 ? 9.441 8.925 -12.299 1.00 98.06 209 ILE A O 1
ATOM 1707 N N . VAL A 1 210 ? 8.442 10.491 -13.553 1.00 98.06 210 VAL A N 1
ATOM 1708 C CA . VAL A 1 210 ? 7.891 11.232 -12.405 1.00 98.06 210 VAL A CA 1
ATOM 1709 C C . VAL A 1 210 ? 7.030 10.327 -11.522 1.00 98.06 210 VAL A C 1
ATOM 1711 O O . VAL A 1 210 ? 7.113 10.386 -10.294 1.00 98.06 210 VAL A O 1
ATOM 1714 N N . CYS A 1 211 ? 6.203 9.474 -12.130 1.00 98.25 211 CYS A N 1
ATOM 1715 C CA . CYS A 1 211 ? 5.361 8.559 -11.375 1.00 98.25 211 CYS A CA 1
ATOM 1716 C C . CYS A 1 211 ? 6.196 7.495 -10.651 1.00 98.25 211 CYS A C 1
ATOM 1718 O O . CYS A 1 211 ? 5.976 7.275 -9.462 1.00 98.25 211 CYS A O 1
ATOM 1720 N N . PHE A 1 212 ? 7.186 6.900 -11.320 1.00 98.50 212 PHE A N 1
ATOM 1721 C CA . PHE A 1 212 ? 8.098 5.915 -10.737 1.00 98.50 212 PHE A CA 1
ATOM 1722 C C . PHE A 1 212 ? 8.819 6.477 -9.513 1.00 98.50 212 PHE A C 1
ATOM 1724 O O . PHE A 1 212 ? 8.689 5.914 -8.428 1.00 98.50 212 PHE A O 1
ATOM 1731 N N . GLU A 1 213 ? 9.458 7.641 -9.642 1.00 98.38 213 GLU A N 1
ATOM 1732 C CA . GLU A 1 213 ? 10.166 8.299 -8.538 1.00 98.38 213 GLU A CA 1
ATOM 1733 C C . GLU A 1 213 ? 9.242 8.609 -7.352 1.00 98.38 213 GLU A C 1
ATOM 1735 O O . GLU A 1 213 ? 9.588 8.404 -6.187 1.00 98.38 213 GLU A O 1
ATOM 1740 N N . ASN A 1 214 ? 8.015 9.057 -7.624 1.00 98.31 214 ASN A N 1
ATOM 1741 C CA . ASN A 1 214 ? 7.035 9.317 -6.572 1.00 98.31 214 ASN A CA 1
ATOM 1742 C C . ASN A 1 214 ? 6.589 8.035 -5.856 1.00 98.31 214 ASN A C 1
ATOM 1744 O O . ASN A 1 214 ? 6.350 8.056 -4.647 1.00 98.31 214 ASN A O 1
ATOM 1748 N N . GLN A 1 215 ? 6.445 6.923 -6.579 1.00 98.62 215 GLN A N 1
ATOM 1749 C CA . GLN A 1 215 ? 6.080 5.637 -5.984 1.00 98.62 215 GLN A CA 1
ATOM 1750 C C . GLN A 1 215 ? 7.252 5.015 -5.218 1.00 98.62 215 GLN A C 1
ATOM 1752 O O . GLN A 1 215 ? 7.019 4.452 -4.148 1.00 98.62 215 GLN A O 1
ATOM 1757 N N . MET A 1 216 ? 8.487 5.187 -5.696 1.00 98.38 216 MET A N 1
ATOM 1758 C CA . MET A 1 216 ? 9.712 4.798 -4.990 1.00 98.38 216 MET A CA 1
ATOM 1759 C C . MET A 1 216 ? 9.804 5.494 -3.633 1.00 98.38 216 MET A C 1
ATOM 1761 O O . MET A 1 216 ? 9.857 4.825 -2.603 1.00 98.38 216 MET A O 1
ATOM 1765 N N . LYS A 1 217 ? 9.676 6.826 -3.605 1.00 98.12 217 LYS A N 1
ATOM 1766 C CA . LYS A 1 217 ? 9.720 7.617 -2.362 1.00 98.12 217 LYS A CA 1
ATOM 1767 C C . LYS A 1 217 ? 8.662 7.194 -1.342 1.00 98.12 217 LYS A C 1
ATOM 1769 O O . LYS A 1 217 ? 8.933 7.172 -0.141 1.00 98.12 217 LYS A O 1
ATOM 1774 N N . LYS A 1 218 ? 7.449 6.851 -1.794 1.00 98.25 218 LYS A N 1
ATOM 1775 C CA . LYS A 1 218 ? 6.390 6.316 -0.917 1.00 98.25 218 LYS A CA 1
ATOM 1776 C C . LYS A 1 218 ? 6.783 4.967 -0.313 1.00 98.25 218 LYS A C 1
ATOM 1778 O O . LYS A 1 218 ? 6.585 4.768 0.889 1.00 98.25 218 LYS A O 1
ATOM 1783 N N . ALA A 1 219 ? 7.357 4.077 -1.120 1.00 98.25 219 ALA A N 1
ATOM 1784 C CA . ALA A 1 219 ? 7.759 2.748 -0.677 1.00 98.25 219 ALA A CA 1
ATOM 1785 C C . ALA A 1 219 ? 8.910 2.845 0.331 1.00 98.25 219 ALA A C 1
ATOM 1787 O O . ALA A 1 219 ? 8.831 2.265 1.411 1.00 98.25 219 ALA A O 1
ATOM 1788 N N . GLU A 1 220 ? 9.919 3.662 0.030 1.00 97.94 220 GLU A N 1
ATOM 1789 C CA . GLU A 1 220 ? 11.050 3.962 0.914 1.00 97.94 220 GLU A CA 1
ATOM 1790 C C . GLU A 1 220 ? 10.598 4.581 2.239 1.00 97.94 220 GLU A C 1
ATOM 1792 O O . GLU A 1 220 ? 11.002 4.119 3.304 1.00 97.94 220 GLU A O 1
ATOM 1797 N N . SER A 1 221 ? 9.701 5.572 2.199 1.00 97.31 221 SER A N 1
ATOM 1798 C CA . SER A 1 221 ? 9.160 6.201 3.413 1.00 97.31 221 SER A CA 1
ATOM 1799 C C . SER A 1 221 ? 8.410 5.193 4.287 1.00 97.31 221 SER A C 1
ATOM 1801 O O . SER A 1 221 ? 8.551 5.189 5.509 1.00 97.31 221 SER A O 1
ATOM 1803 N N . THR A 1 222 ? 7.632 4.305 3.665 1.00 97.69 222 THR A N 1
ATOM 1804 C CA . THR A 1 222 ? 6.897 3.254 4.379 1.00 97.69 222 THR A CA 1
ATOM 1805 C C . THR A 1 222 ? 7.857 2.231 4.985 1.00 97.69 222 THR A C 1
ATOM 1807 O O . THR A 1 222 ? 7.713 1.862 6.149 1.00 97.69 222 THR A O 1
ATOM 1810 N N . LEU A 1 223 ? 8.874 1.810 4.232 1.00 97.38 223 LEU A N 1
ATOM 1811 C CA . LEU A 1 223 ? 9.912 0.906 4.721 1.00 97.38 223 LEU A CA 1
ATOM 1812 C C . LEU A 1 223 ? 10.725 1.513 5.859 1.00 97.38 223 LEU A C 1
ATOM 1814 O O . LEU A 1 223 ? 11.066 0.797 6.789 1.00 97.38 223 LEU A O 1
ATOM 1818 N N . TRP A 1 224 ? 11.001 2.815 5.827 1.00 95.88 224 TRP A N 1
ATOM 1819 C CA . TRP A 1 224 ? 11.689 3.509 6.913 1.00 95.88 224 TRP A CA 1
ATOM 1820 C C . TRP A 1 224 ? 10.889 3.454 8.218 1.00 95.88 224 TRP A C 1
ATOM 1822 O O . 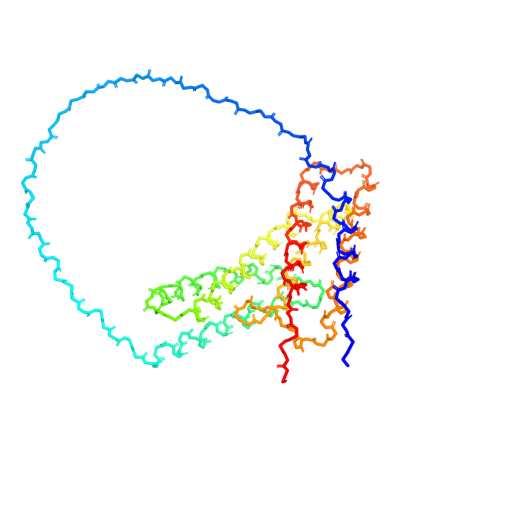TRP A 1 224 ? 11.451 3.172 9.274 1.00 95.88 224 TRP A O 1
ATOM 1832 N N . ILE A 1 225 ? 9.566 3.633 8.149 1.00 95.75 225 ILE A N 1
ATOM 1833 C CA . ILE A 1 225 ? 8.677 3.462 9.309 1.00 95.75 225 ILE A CA 1
ATOM 1834 C C . ILE A 1 225 ? 8.718 2.011 9.809 1.00 95.75 225 ILE A C 1
ATOM 1836 O O . ILE A 1 225 ? 8.862 1.770 11.006 1.00 95.75 225 ILE A O 1
ATOM 1840 N N . LEU A 1 226 ? 8.629 1.040 8.896 1.00 96.31 226 LEU A N 1
ATOM 1841 C CA . LEU A 1 226 ? 8.688 -0.387 9.229 1.00 96.31 226 LEU A CA 1
ATOM 1842 C C . LEU A 1 226 ? 10.048 -0.793 9.822 1.00 96.31 226 LEU A C 1
ATOM 1844 O O . LEU A 1 226 ? 10.100 -1.660 10.695 1.00 96.31 226 LEU A O 1
ATOM 1848 N N . ALA A 1 227 ? 11.130 -0.154 9.376 1.00 94.31 227 ALA A N 1
ATOM 1849 C CA . ALA A 1 227 ? 12.502 -0.409 9.798 1.00 94.31 227 ALA A CA 1
ATOM 1850 C C . ALA A 1 227 ? 12.802 0.082 11.221 1.00 94.31 227 ALA A C 1
ATOM 1852 O O . ALA A 1 227 ? 13.647 -0.488 11.901 1.00 94.31 227 ALA A O 1
ATOM 1853 N N . GLN A 1 228 ? 12.111 1.130 11.674 1.00 92.75 228 GLN A N 1
ATOM 1854 C CA . GLN A 1 228 ? 12.278 1.690 13.019 1.00 92.75 228 GLN A CA 1
ATOM 1855 C C . GLN A 1 228 ? 11.548 0.905 14.111 1.00 92.75 228 GLN A C 1
ATOM 1857 O O . GLN A 1 228 ? 11.694 1.221 15.292 1.00 92.75 228 GLN A O 1
ATOM 1862 N N . ALA A 1 229 ? 10.738 -0.088 13.743 1.00 90.25 229 ALA A N 1
ATOM 1863 C CA . ALA A 1 229 ? 9.999 -0.877 14.712 1.00 90.25 229 ALA A CA 1
ATOM 1864 C C . ALA A 1 229 ? 10.967 -1.564 15.687 1.00 90.25 229 ALA A C 1
ATOM 1866 O O . ALA A 1 229 ? 11.853 -2.304 15.282 1.00 90.25 229 ALA A O 1
ATOM 1867 N N . THR A 1 230 ? 10.813 -1.370 16.990 1.00 74.88 230 THR A N 1
ATOM 1868 C CA . THR A 1 230 ? 11.530 -2.210 17.950 1.00 74.88 230 THR A CA 1
ATOM 1869 C C . THR A 1 230 ? 10.760 -3.520 18.120 1.00 74.88 230 THR A C 1
ATOM 1871 O O . THR A 1 230 ? 9.523 -3.519 18.108 1.00 74.88 230 THR A O 1
ATOM 1874 N N . PRO A 1 231 ? 11.439 -4.674 18.263 1.00 68.56 231 PRO A N 1
ATOM 1875 C CA . PRO A 1 231 ? 10.774 -5.860 18.775 1.00 68.56 231 PRO A CA 1
ATOM 1876 C C . PRO A 1 231 ? 10.186 -5.472 20.131 1.00 68.56 231 PRO A C 1
ATOM 1878 O O . PRO A 1 231 ? 10.934 -5.123 21.045 1.00 68.56 231 PRO A O 1
ATOM 1881 N N . ASN A 1 232 ? 8.858 -5.470 20.256 1.00 56.12 232 ASN A N 1
ATOM 1882 C CA . ASN A 1 232 ? 8.239 -5.362 21.568 1.00 56.12 232 ASN A CA 1
ATOM 1883 C C . ASN A 1 232 ? 8.715 -6.596 22.331 1.00 56.12 232 ASN A C 1
ATOM 1885 O O . ASN A 1 232 ? 8.311 -7.709 21.989 1.00 56.12 232 ASN A O 1
ATOM 1889 N N . GLY A 1 233 ? 9.650 -6.399 23.265 1.00 46.03 233 GLY A N 1
ATOM 1890 C CA . GLY A 1 233 ? 10.113 -7.453 24.154 1.00 46.03 233 GLY A CA 1
ATOM 1891 C C . GLY A 1 233 ? 8.889 -8.120 24.765 1.00 46.03 233 GLY A C 1
ATOM 1892 O O . GLY A 1 233 ? 8.034 -7.428 25.320 1.00 46.03 233 GLY A O 1
ATOM 1893 N N . GLY A 1 234 ? 8.766 -9.427 24.533 1.00 38.44 234 GLY A N 1
ATOM 1894 C CA . GLY A 1 234 ? 7.787 -10.261 25.222 1.00 38.44 234 GLY A CA 1
ATOM 1895 C C . GLY A 1 234 ? 8.073 -10.316 26.712 1.00 38.44 234 GLY A C 1
ATOM 1896 O O . GLY A 1 234 ? 9.261 -10.169 27.084 1.00 38.44 234 GLY A O 1
#

Radius of gyration: 24.23 Å; Cα contacts (8 Å, |Δi|>4): 148; chains: 1; bounding box: 53×67×51 Å